Protein AF-A0A075MMU4-F1 (afdb_monomer)

Solvent-accessible surface area (backbone atoms only — not comparable to full-atom values): 13522 Å² total; per-residue (Å²): 140,88,71,68,75,64,43,60,52,55,51,52,50,50,54,62,46,33,60,78,68,38,73,67,58,33,50,56,52,51,51,47,41,39,73,75,43,69,67,36,50,67,53,49,62,76,43,36,70,61,52,52,51,51,36,38,69,75,54,38,81,61,24,58,62,40,53,51,52,51,50,52,49,56,50,49,56,54,53,55,59,58,56,63,71,67,60,85,80,72,86,89,78,88,82,84,88,84,90,81,91,82,87,81,90,81,87,86,81,89,82,87,77,92,71,86,76,84,74,75,82,72,83,71,79,90,81,78,77,81,80,67,97,51,74,54,33,36,40,37,39,26,89,88,76,67,53,67,50,77,37,70,55,96,67,90,77,50,58,33,91,86,78,64,47,76,41,80,52,67,44,79,46,56,82,57,50,47,72,46,82,44,80,40,98,89,78,41,77,44,80,47,78,41,77,59,80,75,81,74,75,77,80,78,77,85,131

Organism: NCBI:txid1459636

Structure (mmCIF, N/CA/C/O backbone):
data_AF-A0A075MMU4-F1
#
_entry.id   AF-A0A075MMU4-F1
#
loop_
_atom_site.group_PDB
_atom_site.id
_atom_site.type_symbol
_atom_site.label_atom_id
_atom_site.label_alt_id
_atom_site.label_comp_id
_atom_site.label_asym_id
_atom_site.label_entity_id
_atom_site.label_seq_id
_atom_site.pdbx_PDB_ins_code
_atom_site.Cartn_x
_atom_site.Cartn_y
_atom_site.Cartn_z
_atom_site.occupancy
_atom_site.B_iso_or_equiv
_atom_site.auth_seq_id
_atom_site.auth_comp_id
_atom_site.auth_asym_id
_atom_site.auth_atom_id
_atom_site.pdbx_PDB_model_num
ATOM 1 N N . MET A 1 1 ? 27.269 -20.082 -14.169 1.00 50.72 1 MET A N 1
ATOM 2 C CA . MET A 1 1 ? 25.965 -19.652 -13.623 1.00 50.72 1 MET A CA 1
ATOM 3 C C . MET A 1 1 ? 26.1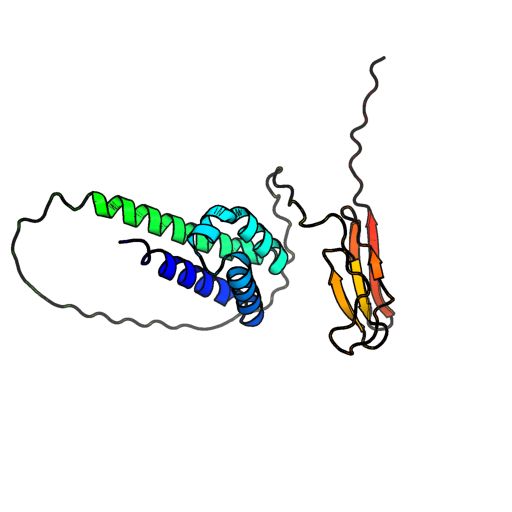91 -18.408 -12.766 1.00 50.72 1 MET A C 1
ATOM 5 O O . MET A 1 1 ? 26.561 -18.575 -11.613 1.00 50.72 1 MET A O 1
ATOM 9 N N . PRO A 1 2 ? 26.102 -17.181 -13.320 1.00 51.91 2 PRO A N 1
ATOM 10 C CA . PRO A 1 2 ? 26.302 -15.951 -12.555 1.00 51.91 2 PRO A CA 1
ATOM 11 C C . PRO A 1 2 ? 25.075 -15.029 -12.678 1.00 51.91 2 PRO A C 1
ATOM 13 O O . PRO A 1 2 ? 25.043 -14.167 -13.549 1.00 51.91 2 PRO A O 1
ATOM 16 N N . GLN A 1 3 ? 24.043 -15.232 -11.853 1.00 55.41 3 GLN A N 1
ATOM 17 C CA . GLN A 1 3 ? 22.912 -14.288 -11.741 1.00 55.41 3 GLN A CA 1
ATOM 18 C C . GLN A 1 3 ? 22.442 -14.039 -10.297 1.00 55.41 3 GLN A C 1
ATOM 20 O O . GLN A 1 3 ? 21.688 -13.101 -10.071 1.00 55.41 3 GLN A O 1
ATOM 25 N N . ASP A 1 4 ? 22.927 -14.791 -9.304 1.00 56.91 4 ASP A N 1
ATOM 26 C CA . ASP A 1 4 ? 22.377 -14.699 -7.942 1.00 56.91 4 ASP A CA 1
ATOM 27 C C . ASP A 1 4 ? 22.949 -13.549 -7.095 1.00 56.91 4 ASP A C 1
ATOM 29 O O . ASP A 1 4 ? 22.332 -13.139 -6.114 1.00 56.91 4 ASP A O 1
ATOM 33 N N . TYR A 1 5 ? 24.101 -12.985 -7.472 1.00 58.56 5 TYR A N 1
ATOM 34 C CA . TYR A 1 5 ? 24.784 -11.971 -6.655 1.00 58.56 5 TYR A CA 1
ATOM 35 C C . TYR A 1 5 ? 24.075 -10.603 -6.659 1.00 58.56 5 TYR A C 1
ATOM 37 O O . TYR A 1 5 ? 24.131 -9.877 -5.670 1.00 58.56 5 TYR A O 1
ATOM 45 N N . ASP A 1 6 ? 23.371 -10.263 -7.742 1.00 72.62 6 ASP A N 1
ATOM 46 C CA . ASP A 1 6 ? 22.694 -8.963 -7.891 1.00 72.62 6 ASP A CA 1
ATOM 47 C C . ASP A 1 6 ? 21.390 -8.901 -7.066 1.00 72.62 6 ASP A C 1
ATOM 49 O O . ASP A 1 6 ? 20.998 -7.867 -6.524 1.00 72.62 6 ASP A O 1
ATOM 53 N N . ASN A 1 7 ? 20.754 -10.060 -6.866 1.00 77.62 7 ASN A N 1
ATOM 54 C CA . ASN A 1 7 ? 19.459 -10.165 -6.198 1.00 77.62 7 ASN A CA 1
ATOM 55 C C . ASN A 1 7 ? 19.556 -9.904 -4.687 1.00 77.62 7 ASN A C 1
ATOM 57 O O . ASN A 1 7 ? 18.708 -9.230 -4.103 1.00 77.62 7 ASN A O 1
ATOM 61 N N . SER A 1 8 ? 20.622 -10.381 -4.039 1.00 83.38 8 SER A N 1
ATOM 62 C CA . SER A 1 8 ? 20.806 -10.152 -2.601 1.00 83.38 8 SER A CA 1
ATOM 63 C C . SER A 1 8 ? 21.040 -8.676 -2.270 1.00 83.38 8 SER A C 1
ATOM 65 O O . SER A 1 8 ? 20.643 -8.222 -1.196 1.00 83.38 8 SER A O 1
ATOM 67 N N . HIS A 1 9 ? 21.687 -7.924 -3.163 1.00 85.00 9 HIS A N 1
ATOM 68 C CA . HIS A 1 9 ? 22.005 -6.521 -2.917 1.00 85.00 9 HIS A CA 1
ATOM 69 C C . HIS A 1 9 ? 20.760 -5.631 -3.013 1.00 85.00 9 HIS A C 1
ATOM 71 O O . HIS A 1 9 ? 20.522 -4.809 -2.126 1.00 85.00 9 HIS A O 1
ATOM 77 N N . ILE A 1 10 ? 19.924 -5.847 -4.034 1.00 84.69 10 ILE A N 1
ATOM 78 C CA . ILE A 1 10 ? 18.680 -5.090 -4.234 1.00 84.69 10 ILE A CA 1
ATOM 79 C C . ILE A 1 10 ? 17.716 -5.299 -3.057 1.00 84.69 10 ILE A C 1
ATOM 81 O O . ILE A 1 10 ? 17.168 -4.326 -2.541 1.00 84.69 10 ILE A O 1
ATOM 85 N N . LEU A 1 11 ? 17.549 -6.536 -2.572 1.00 88.31 11 LEU A N 1
ATOM 86 C CA . LEU A 1 11 ? 16.711 -6.804 -1.395 1.00 88.31 11 LEU A CA 1
ATOM 87 C C . LEU A 1 11 ? 17.222 -6.090 -0.146 1.00 88.31 11 LEU A C 1
ATOM 89 O O . LEU A 1 11 ? 16.440 -5.437 0.540 1.00 88.31 11 LEU A O 1
ATOM 93 N N . HIS A 1 12 ? 18.529 -6.147 0.119 1.00 90.31 12 HIS A N 1
ATOM 94 C CA . HIS A 1 12 ? 19.121 -5.453 1.261 1.00 90.31 12 HIS A CA 1
ATOM 95 C C . HIS A 1 12 ? 18.887 -3.936 1.186 1.00 90.31 12 HIS A C 1
ATOM 97 O O . HIS A 1 12 ? 18.635 -3.276 2.197 1.00 90.31 12 HIS A O 1
ATOM 103 N N . VAL A 1 13 ? 18.969 -3.354 -0.011 1.00 88.50 13 VAL A N 1
ATOM 104 C CA . VAL A 1 13 ? 18.718 -1.924 -0.230 1.00 88.50 13 VAL A CA 1
ATOM 105 C C . VAL A 1 13 ? 17.256 -1.584 0.030 1.00 88.50 13 VAL A C 1
ATOM 107 O O . VAL A 1 13 ? 16.986 -0.612 0.739 1.00 88.50 13 VAL A O 1
ATOM 110 N N . ILE A 1 14 ? 16.324 -2.395 -0.481 1.00 88.06 14 ILE A N 1
ATOM 111 C CA . ILE A 1 14 ? 14.892 -2.248 -0.202 1.00 88.06 14 ILE A CA 1
ATOM 112 C C . ILE A 1 14 ? 14.659 -2.321 1.310 1.00 88.06 14 ILE A C 1
ATOM 114 O O . ILE A 1 14 ? 14.075 -1.406 1.884 1.00 88.06 14 ILE A O 1
ATOM 118 N N . GLU A 1 15 ? 15.187 -3.339 1.987 1.00 91.00 15 GLU A N 1
ATOM 119 C CA . GLU A 1 15 ? 15.064 -3.488 3.439 1.00 91.00 15 GLU A CA 1
ATOM 120 C C . GLU A 1 15 ? 15.618 -2.285 4.206 1.00 91.00 15 GLU A C 1
ATOM 122 O O . GLU A 1 15 ? 14.968 -1.811 5.139 1.00 91.00 15 GLU A O 1
ATOM 127 N N . SER A 1 16 ? 16.778 -1.767 3.794 1.00 91.00 16 SER A N 1
ATOM 128 C CA . SER A 1 16 ? 17.424 -0.596 4.400 1.00 91.00 16 SER A CA 1
ATOM 129 C C . SER A 1 16 ? 16.650 0.699 4.141 1.00 91.00 16 SER A C 1
ATOM 131 O O . SER A 1 16 ? 16.653 1.612 4.965 1.00 91.00 16 SER A O 1
ATOM 133 N N . ALA A 1 17 ? 15.992 0.827 2.987 1.00 88.94 17 ALA A N 1
ATOM 134 C CA . ALA A 1 17 ? 15.123 1.962 2.693 1.00 88.94 17 ALA A CA 1
ATOM 135 C C . ALA A 1 17 ? 13.836 1.905 3.533 1.00 88.94 17 ALA A C 1
ATOM 137 O O . ALA A 1 17 ? 13.392 2.930 4.051 1.00 88.94 17 ALA A O 1
ATOM 138 N N . LEU A 1 18 ? 13.292 0.703 3.740 1.00 91.44 18 LEU A N 1
ATOM 139 C CA . LEU A 1 18 ? 12.101 0.465 4.556 1.00 91.44 18 LEU A CA 1
ATOM 140 C C . LEU A 1 18 ? 12.348 0.624 6.066 1.00 91.44 18 LEU A C 1
ATOM 142 O O . LEU A 1 18 ? 11.396 0.768 6.829 1.00 91.44 18 LEU A O 1
ATOM 146 N N . GLU A 1 19 ? 13.593 0.662 6.541 1.00 90.25 19 GLU A N 1
ATOM 147 C CA . GLU A 1 19 ? 13.865 0.985 7.952 1.00 90.25 19 GLU A CA 1
ATOM 148 C C . GLU A 1 19 ? 13.423 2.401 8.339 1.00 90.25 19 GLU A C 1
ATOM 150 O O . GLU A 1 19 ? 13.099 2.648 9.501 1.00 90.25 19 GLU A O 1
ATOM 155 N N . LEU A 1 20 ? 13.326 3.312 7.366 1.00 86.50 20 LEU A N 1
ATOM 156 C CA . LEU A 1 20 ? 12.948 4.709 7.589 1.00 86.50 20 LEU A CA 1
ATOM 157 C C . LEU A 1 20 ? 11.462 4.900 7.944 1.00 86.50 20 LEU A C 1
ATOM 159 O O . LEU A 1 20 ? 11.101 5.941 8.487 1.00 86.50 20 LEU A O 1
ATOM 163 N N . ILE A 1 21 ? 10.602 3.918 7.657 1.00 86.88 21 ILE A N 1
ATOM 164 C CA . ILE A 1 21 ? 9.136 4.007 7.834 1.00 86.88 21 ILE A CA 1
ATOM 165 C C . ILE A 1 21 ? 8.609 3.233 9.053 1.00 86.88 21 ILE A C 1
ATOM 167 O O . ILE A 1 21 ? 7.400 3.178 9.280 1.00 86.88 21 ILE A O 1
ATOM 171 N N . GLY A 1 22 ? 9.505 2.650 9.854 1.00 87.44 22 GLY A N 1
ATOM 172 C CA . GLY A 1 22 ? 9.165 1.911 11.070 1.00 87.44 22 GLY A CA 1
ATOM 173 C C . GLY A 1 22 ? 8.918 0.412 10.858 1.00 87.44 22 GLY A C 1
ATOM 174 O O . GLY A 1 22 ? 8.611 -0.062 9.764 1.00 87.44 22 GLY A O 1
ATOM 175 N N . LYS A 1 23 ? 9.059 -0.359 11.946 1.00 90.00 23 LYS A N 1
ATOM 176 C CA . LYS A 1 23 ? 9.088 -1.835 11.917 1.00 90.00 23 LYS A CA 1
ATOM 177 C C . LYS A 1 23 ? 7.797 -2.476 11.390 1.00 90.00 23 LYS A C 1
ATOM 179 O O . LYS A 1 23 ? 7.877 -3.466 10.674 1.00 90.00 23 LYS A O 1
ATOM 184 N N . GLY A 1 24 ? 6.631 -1.916 11.724 1.00 87.38 24 GLY A N 1
ATOM 185 C CA . GLY A 1 24 ? 5.335 -2.452 11.285 1.00 87.38 24 GLY A CA 1
ATOM 186 C C . GLY A 1 24 ? 5.137 -2.330 9.774 1.00 87.38 24 GLY A C 1
ATOM 187 O O . GLY A 1 24 ? 4.905 -3.328 9.099 1.00 87.38 24 GLY A O 1
ATOM 188 N N . SER A 1 25 ? 5.316 -1.123 9.233 1.00 88.88 25 SER A N 1
ATOM 189 C CA . SER A 1 25 ? 5.194 -0.853 7.795 1.00 88.88 25 SER A CA 1
ATOM 190 C C . SER A 1 25 ? 6.231 -1.624 6.977 1.00 88.88 25 SER A C 1
ATOM 192 O O . SER A 1 25 ? 5.895 -2.171 5.929 1.00 88.88 25 SER A O 1
ATOM 194 N N . LYS A 1 26 ? 7.470 -1.736 7.485 1.00 93.38 26 LYS A N 1
ATOM 195 C CA . LYS A 1 26 ? 8.516 -2.582 6.890 1.00 93.38 26 LYS A CA 1
ATOM 196 C C . LYS A 1 26 ? 8.032 -4.022 6.725 1.00 93.38 26 LYS A C 1
ATOM 198 O O . LYS A 1 26 ? 8.131 -4.558 5.628 1.00 93.38 26 LYS A O 1
ATOM 203 N N . GLN A 1 27 ? 7.488 -4.628 7.783 1.00 93.31 27 GLN A N 1
ATOM 204 C CA . GLN A 1 27 ? 7.047 -6.023 7.729 1.00 93.31 27 GLN A CA 1
ATOM 205 C C . GLN A 1 27 ? 5.911 -6.227 6.722 1.00 93.31 27 GLN A C 1
ATOM 207 O O . GLN A 1 27 ? 5.996 -7.128 5.899 1.00 93.31 27 GLN A O 1
ATOM 212 N N . VAL A 1 28 ? 4.903 -5.349 6.724 1.00 91.50 28 VAL A N 1
ATOM 213 C CA . VAL A 1 28 ? 3.769 -5.432 5.784 1.00 91.50 28 VAL A CA 1
ATOM 214 C C . VAL A 1 28 ? 4.243 -5.391 4.328 1.00 91.50 28 VAL A C 1
ATOM 216 O O . VAL A 1 28 ? 3.777 -6.171 3.498 1.00 91.50 28 VAL A O 1
ATOM 219 N N . ILE A 1 29 ? 5.195 -4.509 4.016 1.00 92.06 29 ILE A N 1
ATOM 220 C CA . ILE A 1 29 ? 5.727 -4.372 2.657 1.00 92.06 29 ILE A CA 1
ATOM 221 C C . ILE A 1 29 ? 6.580 -5.589 2.272 1.00 92.06 29 ILE A C 1
ATOM 223 O O . ILE A 1 29 ? 6.472 -6.069 1.145 1.00 92.06 29 ILE A O 1
ATOM 227 N N . LEU A 1 30 ? 7.393 -6.121 3.189 1.00 92.00 30 LEU A N 1
ATOM 228 C CA . LEU A 1 30 ? 8.179 -7.334 2.936 1.00 92.00 30 LEU A CA 1
ATOM 229 C C . LEU A 1 30 ? 7.288 -8.567 2.741 1.00 92.00 30 LEU A C 1
ATOM 231 O O . LEU A 1 30 ? 7.530 -9.352 1.826 1.00 92.00 30 LEU A O 1
ATOM 235 N N . ASP A 1 31 ? 6.225 -8.704 3.532 1.00 92.38 31 ASP A N 1
ATOM 236 C CA . ASP A 1 31 ? 5.250 -9.784 3.377 1.00 92.38 31 ASP A CA 1
ATOM 237 C C . ASP A 1 31 ? 4.559 -9.699 2.011 1.00 92.38 31 ASP A C 1
ATOM 239 O O . ASP A 1 31 ? 4.429 -10.709 1.318 1.00 92.38 31 ASP A O 1
ATOM 243 N N . TYR A 1 32 ? 4.185 -8.490 1.573 1.00 91.38 32 TYR A N 1
ATOM 244 C CA . TYR A 1 32 ? 3.649 -8.270 0.230 1.00 91.38 32 TYR A CA 1
ATOM 245 C C . TYR A 1 32 ? 4.642 -8.683 -0.862 1.00 91.38 32 TYR A C 1
ATOM 247 O O . TYR A 1 32 ? 4.271 -9.420 -1.775 1.00 91.38 32 TYR A O 1
ATOM 255 N N . LEU A 1 33 ? 5.907 -8.259 -0.763 1.00 89.56 33 LEU A N 1
ATOM 256 C CA . LEU A 1 33 ? 6.947 -8.621 -1.731 1.00 89.56 33 LEU A CA 1
ATOM 257 C C . LEU A 1 33 ? 7.165 -10.137 -1.802 1.00 89.56 33 LEU A C 1
ATOM 259 O O . LEU A 1 33 ? 7.312 -10.697 -2.892 1.00 89.56 33 LEU A O 1
ATOM 263 N N . ASN A 1 34 ? 7.134 -10.808 -0.653 1.00 91.31 34 ASN A N 1
ATOM 264 C CA . ASN A 1 34 ? 7.264 -12.253 -0.574 1.00 91.31 34 ASN A CA 1
ATOM 265 C C . ASN A 1 34 ? 6.063 -12.972 -1.205 1.00 91.31 34 ASN A C 1
ATOM 267 O O . ASN A 1 34 ? 6.244 -13.848 -2.045 1.00 91.31 34 ASN A O 1
ATOM 271 N N . VAL A 1 35 ? 4.835 -12.569 -0.870 1.00 89.94 35 VAL A N 1
ATOM 272 C CA . VAL A 1 35 ? 3.613 -13.192 -1.405 1.00 89.94 35 VAL A CA 1
ATOM 273 C C . VAL A 1 35 ? 3.445 -12.928 -2.903 1.00 89.94 35 VAL A C 1
ATOM 275 O O . VAL A 1 35 ? 3.031 -13.819 -3.643 1.00 89.94 35 VAL A O 1
ATOM 278 N N . ARG A 1 36 ? 3.743 -11.709 -3.366 1.00 88.19 36 ARG A N 1
ATOM 279 C CA . ARG A 1 36 ? 3.472 -11.278 -4.743 1.00 88.19 36 ARG A CA 1
ATOM 280 C C . ARG A 1 36 ? 4.573 -11.671 -5.721 1.00 88.19 36 ARG A C 1
ATOM 282 O O . ARG A 1 36 ? 4.264 -12.071 -6.840 1.00 88.19 36 ARG A O 1
ATOM 289 N N . TYR A 1 37 ? 5.833 -11.556 -5.306 1.00 89.12 37 TYR A 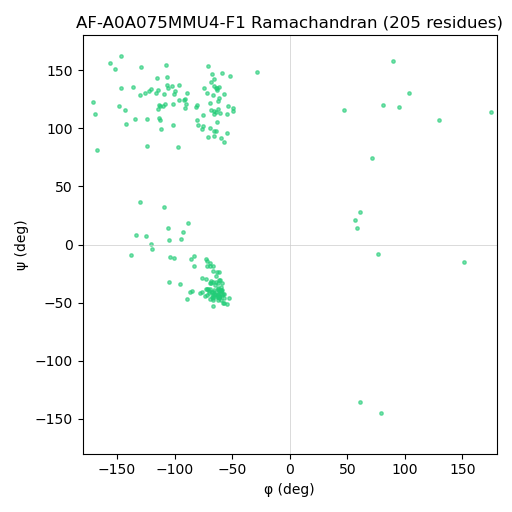N 1
ATOM 290 C CA . TYR A 1 37 ? 6.991 -11.718 -6.188 1.00 89.12 37 TYR A CA 1
ATOM 291 C C . TYR A 1 37 ? 7.936 -12.840 -5.745 1.00 89.12 37 TYR A C 1
ATOM 293 O O . TYR A 1 37 ? 8.959 -13.054 -6.391 1.00 89.12 37 TYR A O 1
ATOM 301 N N . GLY A 1 38 ? 7.644 -13.548 -4.648 1.00 89.25 38 GLY A N 1
ATOM 302 C CA . GLY A 1 38 ? 8.521 -14.599 -4.121 1.00 89.25 38 GLY A CA 1
ATOM 303 C C . GLY A 1 38 ? 9.899 -14.078 -3.716 1.00 89.25 38 GLY A C 1
ATOM 304 O O . GLY A 1 38 ? 10.881 -14.802 -3.856 1.00 89.25 38 GLY A O 1
ATOM 305 N N . MET A 1 39 ? 9.994 -12.799 -3.322 1.00 85.31 39 MET A N 1
ATOM 306 C CA . MET A 1 39 ? 11.263 -12.085 -3.096 1.00 85.31 39 MET A CA 1
ATOM 307 C C . MET A 1 39 ? 12.203 -12.081 -4.317 1.00 85.31 39 MET A C 1
ATOM 309 O O . MET A 1 39 ? 13.405 -11.854 -4.189 1.00 85.31 39 MET A O 1
ATOM 313 N N . ASN A 1 40 ? 11.676 -12.308 -5.522 1.00 86.38 40 ASN A N 1
ATOM 314 C CA . ASN A 1 40 ? 12.464 -12.276 -6.743 1.00 86.38 40 ASN A CA 1
ATOM 315 C C . ASN A 1 40 ? 12.659 -10.827 -7.204 1.00 86.38 40 ASN A C 1
ATOM 317 O O . ASN A 1 40 ? 11.748 -10.192 -7.733 1.00 86.38 40 ASN A O 1
ATOM 321 N N . THR A 1 41 ? 13.869 -10.310 -7.038 1.00 84.06 41 THR A N 1
ATOM 322 C CA . THR A 1 41 ? 14.242 -8.938 -7.412 1.00 84.06 41 THR A CA 1
ATOM 323 C C . THR A 1 41 ? 14.088 -8.641 -8.887 1.00 84.06 41 THR A C 1
ATOM 325 O O . THR A 1 41 ? 13.763 -7.511 -9.231 1.00 84.06 41 THR A O 1
ATOM 328 N N . LYS A 1 42 ? 14.259 -9.637 -9.762 1.00 85.94 42 LYS A N 1
ATOM 329 C CA . LYS A 1 42 ? 14.015 -9.452 -11.191 1.00 85.94 42 LYS A CA 1
ATOM 330 C C . LYS A 1 42 ? 12.546 -9.129 -11.439 1.00 85.94 42 LYS A C 1
ATOM 332 O O . LYS A 1 42 ? 12.259 -8.176 -12.145 1.00 85.94 42 LYS A O 1
ATOM 337 N N . LEU A 1 43 ? 11.631 -9.847 -10.784 1.00 86.06 43 LEU A N 1
ATOM 338 C CA . LEU A 1 43 ? 10.202 -9.538 -10.862 1.00 86.06 43 LEU A CA 1
ATOM 339 C C . LEU A 1 43 ? 9.888 -8.177 -10.231 1.00 86.06 43 LEU A C 1
ATOM 341 O O . LEU A 1 43 ? 9.103 -7.424 -10.787 1.00 86.06 43 LEU A O 1
ATOM 345 N N . ILE A 1 44 ? 10.525 -7.816 -9.116 1.00 85.44 44 ILE A N 1
ATOM 346 C CA . ILE A 1 44 ? 10.329 -6.490 -8.503 1.00 85.44 44 ILE A CA 1
ATOM 347 C C . ILE A 1 44 ? 10.754 -5.367 -9.465 1.00 85.44 44 ILE A C 1
ATOM 349 O O . ILE A 1 44 ? 10.070 -4.351 -9.553 1.00 85.44 44 ILE A O 1
ATOM 353 N N . VAL A 1 45 ? 11.853 -5.551 -10.205 1.00 86.06 45 VAL A N 1
ATOM 354 C CA . VAL A 1 45 ? 12.321 -4.598 -11.224 1.00 86.06 45 VAL A CA 1
ATOM 355 C C . VAL A 1 45 ? 11.417 -4.611 -12.462 1.00 86.06 45 VAL A C 1
ATOM 357 O O . VAL A 1 45 ? 11.054 -3.545 -12.952 1.00 86.06 45 VAL A O 1
ATOM 360 N N . ASP A 1 46 ? 11.013 -5.789 -12.942 1.00 87.69 46 ASP A N 1
ATOM 361 C CA . ASP A 1 46 ? 10.129 -5.940 -14.107 1.00 87.69 46 ASP A CA 1
ATOM 362 C C . ASP A 1 46 ? 8.732 -5.337 -13.844 1.00 87.69 46 ASP A C 1
ATOM 364 O O . ASP A 1 46 ? 8.114 -4.783 -14.751 1.00 87.69 46 ASP A O 1
ATOM 368 N N . TYR A 1 47 ? 8.255 -5.387 -12.593 1.00 89.62 47 TYR A N 1
ATOM 369 C CA . TYR A 1 47 ? 6.972 -4.834 -12.136 1.00 89.62 47 TYR A CA 1
ATOM 370 C C . TYR A 1 47 ? 7.144 -3.596 -11.238 1.00 89.62 47 TYR A C 1
ATOM 372 O O . TYR A 1 47 ? 6.334 -3.341 -10.341 1.00 89.62 47 TYR A O 1
ATOM 380 N N . LYS A 1 48 ? 8.193 -2.799 -11.484 1.00 89.06 48 LYS A N 1
ATOM 381 C CA . LYS A 1 48 ? 8.542 -1.624 -10.670 1.00 89.06 48 LYS A CA 1
ATOM 382 C C . LYS A 1 48 ? 7.376 -0.654 -10.488 1.00 89.06 48 LYS A C 1
ATOM 384 O O . LYS A 1 48 ? 7.098 -0.255 -9.363 1.00 89.06 48 LYS A O 1
ATOM 389 N N . ASP A 1 49 ? 6.655 -0.328 -11.556 1.00 89.94 49 ASP A N 1
ATOM 390 C CA . ASP A 1 49 ? 5.540 0.627 -11.501 1.00 89.94 49 ASP A CA 1
ATOM 391 C C . ASP A 1 49 ? 4.399 0.148 -10.583 1.00 89.94 49 ASP A C 1
ATOM 393 O O . ASP A 1 49 ? 3.795 0.942 -9.857 1.00 89.94 49 ASP A O 1
ATOM 397 N N . GLU A 1 50 ? 4.107 -1.160 -10.577 1.00 91.25 50 GLU A N 1
ATOM 398 C CA . GLU A 1 50 ? 3.116 -1.762 -9.671 1.00 91.25 50 GLU A CA 1
ATOM 399 C C . GLU A 1 50 ? 3.588 -1.652 -8.218 1.00 91.25 50 GLU A C 1
ATOM 401 O O . GLU A 1 50 ? 2.814 -1.277 -7.334 1.00 91.25 50 GLU A O 1
ATOM 406 N N . PHE A 1 51 ? 4.872 -1.920 -7.973 1.00 91.38 51 PHE A N 1
ATOM 407 C CA . PHE A 1 51 ? 5.464 -1.790 -6.649 1.00 91.38 51 PHE A CA 1
ATOM 408 C C . PHE A 1 51 ? 5.489 -0.337 -6.147 1.00 91.38 51 PHE A C 1
ATOM 410 O O . PHE A 1 51 ? 5.124 -0.084 -4.999 1.00 91.38 51 PHE A O 1
ATOM 417 N N . GLU A 1 52 ? 5.837 0.635 -6.992 1.00 93.56 52 GLU A N 1
ATOM 418 C CA . GLU A 1 52 ? 5.785 2.056 -6.636 1.00 93.56 52 GLU A CA 1
ATOM 419 C C . GLU A 1 52 ? 4.371 2.509 -6.278 1.00 93.56 52 GLU A C 1
ATOM 421 O O . GLU A 1 52 ? 4.174 3.218 -5.289 1.00 93.56 52 GLU A O 1
ATOM 426 N N . ASN A 1 53 ? 3.376 2.092 -7.064 1.00 91.62 53 ASN A N 1
ATOM 427 C CA . ASN A 1 53 ? 1.980 2.406 -6.778 1.00 91.62 53 ASN A CA 1
ATOM 428 C C . ASN A 1 53 ? 1.546 1.808 -5.439 1.00 91.62 53 ASN A C 1
ATOM 430 O O . ASN A 1 53 ? 0.958 2.517 -4.623 1.00 91.62 53 ASN A O 1
ATOM 434 N N . TYR A 1 54 ? 1.922 0.558 -5.163 1.00 91.88 54 TYR A N 1
ATOM 435 C CA . TYR A 1 54 ? 1.671 -0.068 -3.868 1.00 91.88 54 TYR A CA 1
ATOM 436 C C . TYR A 1 54 ? 2.312 0.707 -2.704 1.00 91.88 54 TYR A C 1
ATOM 438 O O . TYR A 1 54 ? 1.660 0.938 -1.681 1.00 91.88 54 TYR A O 1
ATOM 446 N N . LEU A 1 55 ? 3.560 1.167 -2.851 1.00 91.69 55 LEU A 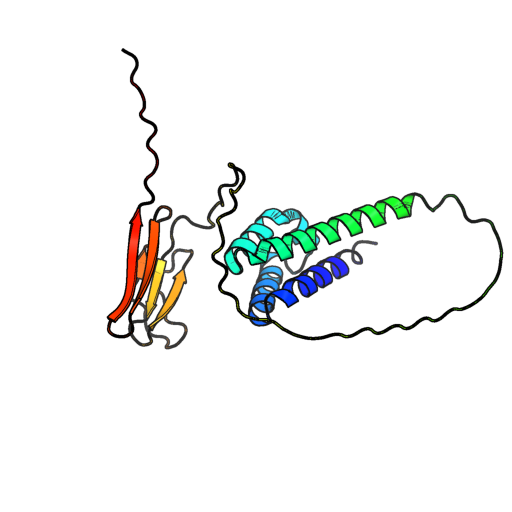N 1
ATOM 447 C CA . LEU A 1 55 ? 4.212 2.003 -1.839 1.00 91.69 55 LEU A CA 1
ATOM 448 C C . LEU A 1 55 ? 3.459 3.325 -1.641 1.00 91.69 55 LEU A C 1
ATOM 450 O O . LEU A 1 55 ? 3.153 3.690 -0.506 1.00 91.69 55 LEU A O 1
ATOM 454 N N . ARG A 1 56 ? 3.107 4.028 -2.724 1.00 92.69 56 ARG A N 1
ATOM 455 C CA . ARG A 1 56 ? 2.355 5.296 -2.658 1.00 92.69 56 ARG A CA 1
ATOM 456 C C . ARG A 1 56 ? 1.003 5.137 -1.968 1.00 92.69 56 ARG A C 1
ATOM 458 O O . ARG A 1 56 ? 0.553 6.064 -1.300 1.00 92.69 56 ARG A O 1
ATOM 465 N N . GLU A 1 57 ? 0.355 3.988 -2.110 1.00 86.69 57 GLU A N 1
ATOM 466 C CA . GLU A 1 57 ? -0.905 3.700 -1.423 1.00 86.69 57 GLU A CA 1
ATOM 467 C C . GLU A 1 57 ? -0.709 3.329 0.046 1.00 86.69 57 GLU A C 1
ATOM 469 O O . GLU A 1 57 ? -1.458 3.798 0.901 1.00 86.69 57 GLU A O 1
ATOM 474 N N . THR A 1 58 ? 0.309 2.527 0.354 1.00 85.69 58 THR A N 1
ATOM 475 C CA . THR A 1 58 ? 0.522 1.999 1.709 1.00 85.69 58 THR A CA 1
ATOM 476 C C . THR A 1 58 ? 1.102 3.051 2.652 1.00 85.69 58 THR A C 1
ATOM 478 O O . THR A 1 58 ? 0.706 3.130 3.813 1.00 85.69 58 THR A O 1
ATOM 481 N N . ILE A 1 59 ? 2.049 3.861 2.172 1.00 88.12 59 ILE A N 1
ATOM 482 C CA . ILE A 1 59 ? 2.816 4.808 3.002 1.00 88.12 59 ILE A CA 1
ATOM 483 C C . ILE A 1 59 ? 2.750 6.260 2.505 1.00 88.12 59 ILE A C 1
ATOM 485 O O . ILE A 1 59 ? 3.433 7.130 3.047 1.00 88.12 59 ILE A O 1
ATOM 489 N N . GLY A 1 60 ? 1.916 6.552 1.503 1.00 90.81 60 GLY A N 1
ATOM 490 C CA . GLY A 1 60 ? 1.648 7.919 1.056 1.00 90.81 60 GLY A CA 1
ATOM 491 C C . GLY A 1 60 ? 2.897 8.643 0.551 1.00 90.81 60 GLY A C 1
ATOM 492 O O . GLY A 1 60 ? 3.707 8.085 -0.187 1.00 90.81 60 GLY A O 1
ATOM 493 N N . ASP A 1 61 ? 3.068 9.897 0.973 1.00 88.00 61 ASP A N 1
ATOM 494 C CA . ASP A 1 61 ? 4.179 10.761 0.545 1.00 88.00 61 ASP A CA 1
ATOM 495 C C . ASP A 1 61 ? 5.565 10.205 0.926 1.00 88.00 61 ASP A C 1
ATOM 497 O O . ASP A 1 61 ? 6.561 10.532 0.279 1.00 88.00 61 ASP A O 1
ATOM 501 N N . SER A 1 62 ? 5.655 9.351 1.954 1.00 88.19 62 SER A N 1
ATOM 502 C CA . SER A 1 62 ? 6.913 8.699 2.344 1.00 88.19 62 SER A CA 1
ATOM 503 C C . SER A 1 62 ? 7.421 7.714 1.287 1.00 88.19 62 SER A C 1
ATOM 505 O O . SER A 1 62 ? 8.610 7.392 1.287 1.00 88.19 62 SER A O 1
ATOM 507 N N . ALA A 1 63 ? 6.556 7.271 0.368 1.00 93.00 63 ALA A N 1
ATOM 508 C CA . ALA A 1 63 ? 6.930 6.396 -0.736 1.00 93.00 63 ALA A CA 1
ATOM 509 C C . ALA A 1 63 ? 7.993 7.022 -1.639 1.00 93.00 63 ALA A C 1
ATOM 511 O O . ALA A 1 63 ? 8.934 6.335 -2.016 1.00 93.00 63 ALA A O 1
ATOM 512 N N . GLU A 1 64 ? 7.905 8.320 -1.934 1.00 91.88 64 GLU A N 1
ATOM 513 C CA . GLU A 1 64 ? 8.803 8.977 -2.895 1.00 91.88 64 GLU A CA 1
ATOM 514 C C . GLU A 1 64 ? 10.269 8.938 -2.442 1.00 91.88 64 GLU A C 1
ATOM 516 O O . GLU A 1 64 ? 11.175 8.794 -3.261 1.00 91.88 64 GLU A O 1
ATOM 521 N N . ILE A 1 65 ? 10.512 8.990 -1.128 1.00 88.75 65 ILE A N 1
ATOM 522 C CA . ILE A 1 65 ? 11.859 8.875 -0.550 1.00 88.75 65 ILE A CA 1
ATOM 523 C C . ILE A 1 65 ? 12.413 7.464 -0.777 1.00 88.75 65 ILE A C 1
ATOM 525 O O . ILE A 1 65 ? 13.576 7.300 -1.143 1.00 88.75 65 ILE A O 1
ATOM 529 N N . ILE A 1 66 ? 11.576 6.445 -0.571 1.00 89.06 66 ILE A N 1
ATOM 530 C CA . ILE A 1 66 ? 11.957 5.038 -0.730 1.00 89.06 66 ILE A CA 1
ATOM 531 C C . ILE A 1 66 ? 12.191 4.721 -2.204 1.00 89.06 66 ILE A C 1
ATOM 533 O O . ILE A 1 66 ? 13.229 4.158 -2.539 1.00 89.06 66 ILE A O 1
ATOM 537 N N . ILE A 1 67 ? 11.273 5.144 -3.074 1.00 92.75 67 ILE A N 1
ATOM 538 C CA . ILE A 1 67 ? 11.362 4.975 -4.528 1.00 92.75 67 ILE A CA 1
ATOM 539 C C . ILE A 1 67 ? 12.645 5.627 -5.046 1.00 92.75 67 ILE A C 1
ATOM 541 O O . ILE A 1 67 ? 13.454 4.955 -5.679 1.00 92.75 67 ILE A O 1
ATOM 545 N N . SER A 1 68 ? 12.900 6.886 -4.672 1.00 91.12 68 SER A N 1
ATOM 546 C CA . SER A 1 68 ? 14.116 7.603 -5.079 1.00 91.12 68 SER A CA 1
ATOM 547 C C . SER A 1 68 ? 15.393 6.887 -4.636 1.00 91.12 68 SER A C 1
ATOM 549 O O . SER A 1 68 ? 16.374 6.846 -5.374 1.00 91.12 68 SER A O 1
ATOM 551 N N . LYS A 1 69 ? 15.399 6.309 -3.428 1.00 88.81 69 LYS A N 1
ATOM 552 C CA . LYS A 1 69 ? 16.562 5.591 -2.897 1.00 88.81 69 LYS A CA 1
ATOM 553 C C . LYS A 1 69 ? 16.801 4.273 -3.633 1.00 88.81 69 LYS A C 1
ATOM 555 O O . LYS A 1 69 ? 17.945 3.964 -3.948 1.00 88.81 69 LYS A O 1
ATOM 560 N N . ILE A 1 70 ? 15.734 3.533 -3.932 1.00 87.56 70 ILE A N 1
ATOM 561 C CA . ILE A 1 70 ? 15.805 2.309 -4.738 1.00 87.56 70 ILE A CA 1
ATOM 562 C C . ILE A 1 70 ? 16.333 2.641 -6.138 1.00 87.56 70 ILE A C 1
ATOM 564 O O . ILE A 1 70 ? 17.251 1.978 -6.610 1.00 87.56 70 ILE A O 1
ATOM 568 N N . ASP A 1 71 ? 15.823 3.701 -6.768 1.00 90.25 71 ASP A N 1
ATOM 569 C CA . ASP A 1 71 ? 16.262 4.137 -8.096 1.00 90.25 71 ASP A CA 1
ATOM 570 C C . ASP A 1 71 ? 17.730 4.538 -8.150 1.00 90.25 71 ASP A C 1
ATOM 572 O O . ASP A 1 71 ? 18.450 4.116 -9.057 1.00 90.25 71 ASP A O 1
ATOM 576 N N . ALA A 1 72 ? 18.190 5.308 -7.162 1.00 87.88 72 ALA A N 1
ATOM 577 C CA . ALA A 1 72 ? 19.593 5.687 -7.056 1.00 87.88 72 ALA A CA 1
ATOM 578 C C . ALA A 1 72 ? 20.496 4.447 -7.001 1.00 87.88 72 ALA A C 1
ATOM 580 O O . ALA A 1 72 ? 21.463 4.351 -7.755 1.00 87.88 72 ALA A O 1
ATOM 581 N N . THR A 1 73 ? 20.142 3.454 -6.182 1.00 84.19 73 THR A N 1
ATOM 582 C CA . THR A 1 73 ? 20.920 2.215 -6.078 1.00 84.19 73 THR A CA 1
ATOM 583 C C . THR A 1 73 ? 20.861 1.387 -7.360 1.00 84.19 73 THR A C 1
ATOM 585 O O . THR A 1 73 ? 21.900 0.936 -7.833 1.00 84.19 73 THR A O 1
ATOM 588 N N . LEU A 1 74 ? 19.685 1.210 -7.969 1.00 83.38 74 LEU A N 1
ATOM 589 C CA . LEU A 1 74 ? 19.568 0.464 -9.228 1.00 83.38 74 LEU A CA 1
ATOM 590 C C . LEU A 1 74 ? 20.401 1.110 -10.345 1.00 83.38 74 LEU A C 1
ATOM 592 O O . LEU A 1 74 ? 21.020 0.410 -11.152 1.00 83.38 74 LEU A O 1
ATOM 596 N N . TYR A 1 75 ? 20.459 2.442 -10.373 1.00 85.94 75 TYR A N 1
ATOM 597 C CA . TYR A 1 75 ? 21.306 3.186 -11.297 1.00 85.94 75 TYR A CA 1
ATOM 598 C C . TYR A 1 75 ? 22.805 2.974 -11.015 1.00 85.94 75 TYR A C 1
ATOM 600 O O . TYR A 1 75 ? 23.571 2.690 -11.939 1.00 85.94 75 TYR A O 1
ATOM 608 N N . GLU A 1 76 ? 23.228 3.047 -9.750 1.00 82.25 76 GLU A N 1
ATOM 609 C CA . GLU A 1 76 ? 24.615 2.797 -9.331 1.00 82.25 76 GLU A CA 1
ATOM 610 C C . GLU A 1 76 ? 25.075 1.368 -9.659 1.00 82.25 76 GLU A C 1
ATOM 612 O O . GLU A 1 76 ? 26.149 1.182 -10.238 1.00 82.25 76 GLU A O 1
ATOM 617 N N . SER A 1 77 ? 24.250 0.354 -9.374 1.00 79.31 77 SER A N 1
ATOM 618 C CA . SER A 1 77 ? 24.534 -1.048 -9.709 1.00 79.31 77 SER A CA 1
ATOM 619 C C . SER A 1 77 ? 24.710 -1.243 -11.217 1.00 79.31 77 SER A C 1
ATOM 621 O O . SER A 1 77 ? 25.635 -1.929 -11.659 1.00 79.31 77 SER A O 1
ATOM 623 N N . ARG A 1 78 ? 23.884 -0.572 -12.031 1.00 77.50 78 ARG A N 1
ATOM 624 C CA . ARG A 1 78 ? 23.981 -0.628 -13.495 1.00 77.50 78 ARG A CA 1
ATOM 625 C C . ARG A 1 78 ? 25.252 0.039 -14.025 1.00 77.50 78 ARG A C 1
ATOM 627 O O . ARG A 1 78 ? 25.895 -0.513 -14.918 1.00 77.50 78 ARG A O 1
ATOM 634 N N . ASN A 1 79 ? 25.649 1.184 -13.470 1.00 78.62 79 ASN A N 1
ATOM 635 C CA . ASN A 1 79 ? 26.881 1.869 -13.872 1.00 78.62 79 ASN A CA 1
ATOM 636 C C . ASN A 1 79 ? 28.147 1.109 -13.453 1.00 78.62 79 ASN A C 1
ATOM 638 O O . ASN A 1 79 ? 29.098 1.022 -14.234 1.00 78.62 79 ASN A O 1
ATOM 642 N N . ASN A 1 80 ? 28.148 0.498 -12.267 1.00 72.81 80 ASN A N 1
ATOM 643 C CA . ASN A 1 80 ? 29.276 -0.303 -11.789 1.00 72.81 80 ASN A CA 1
ATOM 644 C C . ASN A 1 80 ? 29.509 -1.554 -12.651 1.00 72.81 80 ASN A C 1
ATOM 646 O O . ASN A 1 80 ? 30.658 -1.925 -12.898 1.00 72.81 80 ASN A O 1
ATOM 650 N N . ASN A 1 81 ? 28.444 -2.165 -13.177 1.00 66.56 81 ASN A N 1
ATOM 651 C CA . ASN A 1 81 ? 28.560 -3.293 -14.104 1.00 66.56 81 ASN A CA 1
ATOM 652 C C . ASN A 1 81 ? 29.145 -2.884 -15.470 1.00 66.56 81 ASN A C 1
ATOM 654 O O . ASN A 1 81 ? 29.908 -3.652 -16.055 1.00 66.56 81 ASN A O 1
ATOM 658 N N . ASN A 1 82 ? 28.865 -1.667 -15.949 1.00 63.59 82 ASN A N 1
ATOM 659 C CA . ASN A 1 82 ? 29.403 -1.169 -17.221 1.00 63.59 82 ASN A CA 1
ATOM 660 C C . ASN A 1 82 ? 30.899 -0.817 -17.142 1.00 63.59 82 ASN A C 1
ATOM 662 O O . ASN A 1 82 ? 31.643 -1.120 -18.073 1.00 63.59 82 ASN A O 1
ATOM 666 N N . ASN A 1 83 ? 31.368 -0.242 -16.029 1.00 59.28 83 ASN A N 1
ATOM 667 C CA . ASN A 1 83 ? 32.794 0.071 -15.857 1.00 59.28 83 ASN A CA 1
ATOM 668 C C . ASN A 1 83 ? 33.662 -1.187 -15.726 1.00 59.28 83 ASN A C 1
ATOM 670 O O . ASN A 1 83 ? 34.793 -1.217 -16.204 1.00 59.28 83 ASN A O 1
ATOM 674 N N . ARG A 1 84 ? 33.118 -2.269 -15.162 1.00 49.59 84 ARG A N 1
ATOM 675 C CA . ARG A 1 84 ? 33.870 -3.512 -14.947 1.00 49.59 84 ARG A CA 1
ATOM 676 C C . ARG A 1 84 ? 34.217 -4.260 -16.241 1.00 49.59 84 ARG A C 1
ATOM 678 O O . ARG A 1 84 ? 35.131 -5.079 -16.232 1.00 49.59 84 ARG A O 1
ATOM 685 N N . TYR A 1 85 ? 33.532 -3.968 -17.351 1.00 46.44 85 TYR A N 1
ATOM 686 C CA . TYR A 1 85 ? 33.865 -4.518 -18.672 1.00 46.44 85 TYR A CA 1
ATOM 687 C C . TYR A 1 85 ? 34.987 -3.742 -19.388 1.00 46.44 85 TYR A C 1
ATOM 689 O O . TYR A 1 85 ? 35.500 -4.222 -20.396 1.00 46.44 85 TYR A O 1
ATOM 697 N N . ASN A 1 86 ? 35.394 -2.577 -18.867 1.00 47.16 86 ASN A N 1
ATOM 698 C CA . ASN A 1 86 ? 36.402 -1.715 -19.492 1.00 47.16 86 ASN A CA 1
ATOM 699 C C . ASN A 1 86 ? 37.806 -1.834 -18.864 1.00 47.16 86 ASN A C 1
ATOM 701 O O . ASN A 1 86 ? 38.780 -1.394 -19.467 1.00 47.16 86 ASN A O 1
ATOM 705 N N . ASP A 1 87 ? 37.933 -2.496 -17.709 1.00 45.50 87 ASP A N 1
ATOM 706 C CA . ASP A 1 87 ? 39.213 -2.646 -16.994 1.00 45.50 87 ASP A CA 1
ATOM 707 C C . ASP A 1 87 ? 39.974 -3.948 -17.321 1.00 45.50 87 ASP A C 1
ATOM 709 O O . ASP A 1 87 ? 41.034 -4.208 -16.754 1.00 45.50 87 ASP A O 1
ATOM 713 N N . ASN A 1 88 ? 39.501 -4.773 -18.267 1.00 46.66 88 ASN A N 1
ATOM 714 C CA . ASN A 1 88 ? 40.191 -6.023 -18.635 1.00 46.66 88 ASN A CA 1
ATOM 715 C C . ASN A 1 88 ? 41.257 -5.866 -19.742 1.00 46.66 88 ASN A C 1
ATOM 717 O O . ASN A 1 88 ? 41.668 -6.849 -20.357 1.00 46.66 88 ASN A O 1
ATOM 721 N N . CYS A 1 89 ? 41.726 -4.639 -19.985 1.00 44.12 89 CYS A N 1
ATOM 722 C CA . CYS A 1 89 ? 42.797 -4.335 -20.938 1.00 44.12 89 CYS A CA 1
ATOM 723 C C . CYS A 1 89 ? 43.890 -3.445 -20.331 1.00 44.12 89 CYS A C 1
ATOM 725 O O . CYS A 1 89 ? 44.420 -2.582 -21.019 1.00 44.12 89 CYS A O 1
ATOM 727 N N . ASN A 1 90 ? 44.242 -3.615 -19.058 1.00 48.50 90 ASN A N 1
ATOM 728 C CA . ASN A 1 90 ? 45.572 -3.227 -18.592 1.00 48.50 90 ASN A CA 1
ATOM 729 C C . ASN A 1 90 ? 45.804 -3.777 -17.195 1.00 48.50 90 ASN A C 1
ATOM 731 O O . ASN A 1 90 ? 45.149 -3.321 -16.273 1.00 48.50 90 ASN A O 1
ATOM 735 N N . ASN A 1 91 ? 46.719 -4.734 -17.047 1.00 40.53 91 ASN A N 1
ATOM 736 C CA . ASN A 1 91 ? 47.557 -4.865 -15.854 1.00 40.53 91 ASN A CA 1
ATOM 737 C C . ASN A 1 91 ? 48.695 -5.847 -16.139 1.00 40.53 91 ASN A C 1
ATOM 739 O O . ASN A 1 91 ? 48.670 -7.015 -15.761 1.00 40.53 91 ASN A O 1
ATOM 743 N N . ASN A 1 92 ? 49.725 -5.324 -16.800 1.00 45.03 92 ASN A N 1
ATOM 744 C CA . ASN A 1 92 ? 51.090 -5.739 -16.536 1.00 45.03 92 ASN A CA 1
ATOM 745 C C . ASN A 1 92 ? 51.796 -4.545 -15.892 1.00 45.03 92 ASN A C 1
ATOM 747 O O . ASN A 1 92 ? 52.182 -3.639 -16.617 1.00 45.03 92 ASN A O 1
ATOM 751 N N . THR A 1 93 ? 51.931 -4.542 -14.564 1.00 44.03 93 THR A N 1
ATOM 752 C CA . THR A 1 93 ? 53.104 -3.988 -13.868 1.00 44.03 93 THR A CA 1
ATOM 753 C C . THR A 1 93 ? 53.074 -4.324 -12.378 1.00 44.03 93 THR A C 1
ATOM 755 O O . THR A 1 93 ? 52.142 -3.990 -11.653 1.00 44.03 93 THR A O 1
ATOM 758 N N . ASN A 1 94 ? 54.158 -4.980 -11.971 1.00 45.50 94 ASN A N 1
ATOM 759 C CA . ASN A 1 94 ? 54.728 -5.146 -10.638 1.00 45.50 94 ASN A CA 1
ATOM 760 C C . ASN A 1 94 ? 54.470 -4.021 -9.618 1.00 45.50 94 ASN A C 1
ATOM 762 O O . ASN A 1 94 ? 54.608 -2.846 -9.942 1.00 45.50 94 ASN A O 1
ATOM 766 N N . GLY A 1 95 ? 54.392 -4.419 -8.341 1.00 37.56 95 GLY A N 1
ATOM 767 C CA . GLY A 1 95 ? 55.164 -3.743 -7.291 1.00 37.56 95 GLY A CA 1
ATOM 768 C C . GLY A 1 95 ? 54.405 -3.299 -6.039 1.00 37.56 95 GLY A C 1
ATOM 769 O O . GLY A 1 95 ? 53.731 -2.282 -6.048 1.00 37.56 95 GLY A O 1
ATOM 770 N N . ASN A 1 96 ? 54.652 -4.030 -4.948 1.00 41.66 96 ASN A N 1
ATOM 771 C CA . ASN A 1 96 ? 54.836 -3.563 -3.568 1.00 41.66 96 ASN A CA 1
ATOM 772 C C . ASN A 1 96 ? 53.859 -2.542 -2.943 1.00 41.66 96 ASN A C 1
ATOM 774 O O . ASN A 1 96 ? 53.972 -1.343 -3.153 1.00 41.66 96 ASN A O 1
ATOM 778 N N . GLY A 1 97 ? 53.166 -3.013 -1.901 1.00 39.16 97 GLY A N 1
ATOM 779 C CA . GLY A 1 97 ? 53.512 -2.565 -0.548 1.00 39.16 97 GLY A CA 1
ATOM 780 C C . GLY A 1 97 ? 52.604 -1.536 0.136 1.00 39.16 97 GLY A C 1
ATOM 781 O O . GLY A 1 97 ? 52.395 -0.431 -0.340 1.00 39.16 97 GLY A O 1
ATOM 782 N N . HIS A 1 98 ? 52.256 -1.909 1.369 1.00 36.44 98 HIS A N 1
ATOM 783 C CA . HIS A 1 98 ? 51.885 -1.090 2.526 1.00 36.44 98 HIS A CA 1
ATOM 784 C C . HIS A 1 98 ? 50.408 -0.804 2.829 1.00 36.44 98 HIS A C 1
ATOM 786 O O . HIS A 1 98 ? 49.662 -0.148 2.111 1.00 36.44 98 HIS A O 1
ATOM 792 N N . HIS A 1 99 ? 50.061 -1.307 4.016 1.00 46.09 99 HIS A N 1
ATOM 793 C CA . HIS A 1 99 ? 48.884 -1.058 4.825 1.00 46.09 99 HIS A CA 1
ATOM 794 C C . HIS A 1 99 ? 48.626 0.430 5.066 1.00 46.09 99 HIS A C 1
ATOM 796 O O . HIS A 1 99 ? 49.555 1.173 5.375 1.00 46.09 99 HIS A O 1
ATOM 802 N N . ASN A 1 100 ? 47.349 0.816 5.122 1.00 41.06 100 ASN A N 1
ATOM 803 C CA . ASN A 1 100 ? 46.944 1.814 6.103 1.00 41.06 100 ASN A CA 1
ATOM 804 C C . ASN A 1 100 ? 45.499 1.595 6.575 1.00 41.06 100 ASN A C 1
ATOM 806 O O . ASN A 1 100 ? 44.555 1.608 5.787 1.00 41.06 100 ASN A O 1
ATOM 810 N N . HIS A 1 101 ? 45.350 1.365 7.878 1.00 42.88 101 HIS A N 1
ATOM 811 C CA . HIS A 1 101 ? 44.087 1.472 8.597 1.00 42.88 101 HIS A CA 1
ATOM 812 C C . HIS A 1 101 ? 43.754 2.953 8.763 1.00 42.88 101 HIS A C 1
ATOM 814 O O . HIS A 1 101 ? 44.599 3.713 9.229 1.00 42.88 101 HIS A O 1
ATOM 820 N N . ASN A 1 102 ? 42.508 3.354 8.510 1.00 39.81 102 ASN A N 1
ATOM 821 C CA . ASN A 1 102 ? 41.980 4.476 9.269 1.00 39.81 102 ASN A CA 1
ATOM 822 C C . ASN A 1 102 ? 40.500 4.295 9.596 1.00 39.81 102 ASN A C 1
ATOM 824 O O . ASN A 1 102 ? 39.633 4.206 8.730 1.00 39.81 102 ASN A O 1
ATOM 828 N N . HIS A 1 103 ? 40.270 4.193 10.897 1.00 41.88 103 HIS A N 1
ATOM 829 C CA . HIS A 1 103 ? 38.996 4.087 11.574 1.00 41.88 103 HIS A CA 1
ATOM 830 C C . HIS A 1 103 ? 38.587 5.517 11.921 1.00 41.88 103 HIS A C 1
ATOM 832 O O . HIS A 1 103 ? 39.351 6.209 12.591 1.00 41.88 103 HIS A O 1
ATOM 838 N N . ASN A 1 104 ? 37.411 5.983 11.501 1.00 38.91 104 ASN A N 1
ATOM 839 C CA . ASN A 1 104 ? 36.854 7.175 12.131 1.00 38.91 104 ASN A CA 1
ATOM 840 C C . ASN A 1 104 ? 35.338 7.072 12.280 1.00 38.91 104 ASN A C 1
ATOM 842 O O . ASN A 1 104 ? 34.567 7.196 11.331 1.00 38.91 104 ASN A O 1
ATOM 846 N N . HIS A 1 105 ? 34.946 6.808 13.523 1.00 37.31 105 HIS A N 1
ATOM 847 C CA . HIS A 1 105 ? 33.607 6.997 14.042 1.00 37.31 105 HIS A CA 1
ATOM 848 C C . HIS A 1 105 ? 33.336 8.495 14.187 1.00 37.31 105 HIS A C 1
ATOM 850 O O . HIS A 1 105 ? 34.077 9.188 14.876 1.00 37.31 105 HIS A O 1
ATOM 856 N N . ASN A 1 106 ? 32.207 8.973 13.668 1.00 37.97 106 ASN A N 1
ATOM 857 C CA . ASN A 1 106 ? 31.570 10.146 14.250 1.00 37.97 106 ASN A CA 1
ATOM 858 C C . ASN A 1 106 ? 30.067 9.898 14.388 1.00 37.97 106 ASN A C 1
ATOM 860 O O . ASN A 1 106 ? 29.329 9.819 13.409 1.00 37.97 106 ASN A O 1
ATOM 864 N N . LYS A 1 107 ? 29.650 9.711 15.641 1.00 38.38 107 LYS A N 1
ATOM 865 C CA . LYS A 1 107 ? 28.261 9.751 16.084 1.00 38.38 107 LYS A CA 1
ATOM 866 C C . LYS A 1 107 ? 27.967 11.198 16.451 1.00 38.38 107 LYS A C 1
ATOM 868 O O . LYS A 1 107 ? 28.682 11.747 17.281 1.00 38.38 107 LYS A O 1
ATOM 873 N N . ASN A 1 108 ? 26.874 11.765 15.949 1.00 34.44 108 ASN A N 1
ATOM 874 C CA . ASN A 1 108 ? 26.175 12.768 16.738 1.00 34.44 108 ASN A CA 1
ATOM 875 C C . ASN A 1 108 ? 24.666 12.737 16.518 1.00 34.44 108 ASN A C 1
ATOM 877 O O . ASN A 1 108 ? 24.161 12.600 15.407 1.00 34.44 108 ASN A O 1
ATOM 881 N N . THR A 1 109 ? 23.990 12.804 17.654 1.00 32.62 109 THR A N 1
ATOM 882 C CA . THR A 1 109 ? 22.573 12.574 17.903 1.00 32.62 109 THR A CA 1
ATOM 883 C C . THR A 1 109 ? 21.842 13.882 18.188 1.00 32.62 109 THR A C 1
ATOM 885 O O . THR A 1 109 ? 22.411 14.787 18.792 1.00 32.62 109 THR A O 1
ATOM 888 N N . ASN A 1 110 ? 20.538 13.842 17.900 1.00 32.38 110 ASN A N 1
ATOM 889 C CA . ASN A 1 110 ? 19.428 14.612 18.476 1.00 32.38 110 ASN A CA 1
ATOM 890 C C . ASN A 1 110 ? 19.191 16.036 17.957 1.00 32.38 110 ASN A C 1
ATOM 892 O O . ASN A 1 110 ? 19.980 16.946 18.187 1.00 32.38 110 ASN A O 1
ATOM 896 N N . THR A 1 111 ? 17.992 16.269 17.409 1.00 31.92 111 THR A N 1
ATOM 897 C CA . THR A 1 111 ? 16.849 16.859 18.148 1.00 31.92 111 THR A CA 1
ATOM 898 C C . THR A 1 111 ? 15.697 17.090 17.159 1.00 31.92 111 THR A C 1
ATOM 900 O O . THR A 1 111 ? 15.820 17.907 16.251 1.00 31.92 111 THR A O 1
ATOM 903 N N . THR A 1 112 ? 14.571 16.382 17.308 1.00 33.09 112 THR A N 1
ATOM 904 C CA . THR A 1 112 ? 13.375 16.582 16.468 1.00 33.09 112 THR A CA 1
ATOM 905 C C . THR A 1 112 ? 12.351 17.412 17.233 1.00 33.09 112 THR A C 1
ATOM 907 O O . THR A 1 112 ? 11.660 16.914 18.117 1.00 33.09 112 THR A O 1
ATOM 910 N N . VAL A 1 113 ? 12.268 18.694 16.882 1.00 34.88 113 VAL A N 1
ATOM 911 C CA . VAL A 1 113 ? 11.163 19.585 17.243 1.00 34.88 113 VAL A CA 1
ATOM 912 C C . VAL A 1 113 ? 10.027 19.318 16.255 1.00 34.88 113 VAL A C 1
ATOM 914 O O . VAL A 1 113 ? 10.198 19.500 15.051 1.00 34.88 113 VAL A O 1
ATOM 917 N N . LEU A 1 114 ? 8.873 18.867 16.750 1.00 39.22 114 LEU A N 1
ATOM 918 C CA . LEU A 1 114 ? 7.638 18.792 15.969 1.00 39.22 114 LEU A CA 1
ATOM 919 C C . LEU A 1 114 ? 7.126 20.218 15.739 1.00 39.22 114 LEU A C 1
ATOM 921 O O . LEU A 1 114 ? 6.417 20.777 16.570 1.00 39.22 114 LEU A O 1
ATOM 925 N N . GLN A 1 115 ? 7.523 20.811 14.613 1.00 36.31 115 GLN A N 1
ATOM 926 C CA . GLN A 1 115 ? 6.848 21.971 14.048 1.00 36.31 115 GLN A CA 1
ATOM 927 C C . GLN A 1 115 ? 5.856 21.517 12.981 1.00 36.31 115 GLN A C 1
ATOM 929 O O . GLN A 1 115 ? 6.182 20.822 12.019 1.00 36.31 115 GLN A O 1
ATOM 934 N N . GLU A 1 116 ? 4.628 21.947 13.210 1.00 43.50 116 GLU A N 1
ATOM 935 C CA . GLU A 1 116 ? 3.440 21.824 12.389 1.00 43.50 116 GLU A CA 1
ATOM 936 C C . GLU A 1 116 ? 3.698 22.393 10.981 1.00 43.50 116 GLU A C 1
ATOM 938 O O . GLU A 1 116 ? 3.643 23.600 10.735 1.00 43.50 116 GLU A O 1
ATOM 943 N N . GLN A 1 117 ? 4.039 21.518 10.032 1.00 35.72 117 GLN A N 1
ATOM 944 C CA . GLN A 1 117 ? 4.198 21.902 8.634 1.00 35.72 117 GLN A CA 1
ATOM 945 C C . GLN A 1 117 ? 2.820 22.076 7.993 1.00 35.72 117 GLN A C 1
ATOM 947 O O . GLN A 1 117 ? 2.208 21.122 7.512 1.00 35.72 117 GLN A O 1
ATOM 952 N N . LYS A 1 118 ? 2.373 23.333 7.894 1.00 40.69 118 LYS A N 1
ATOM 953 C CA . LYS A 1 118 ? 1.484 23.777 6.813 1.00 40.69 118 LYS A CA 1
ATOM 954 C C . LYS A 1 118 ? 2.188 23.490 5.484 1.00 40.69 118 LYS A C 1
ATOM 956 O O . LYS A 1 118 ? 2.938 24.322 4.981 1.00 40.69 118 LYS A O 1
ATOM 961 N N . ARG A 1 119 ? 1.993 22.288 4.934 1.00 32.12 119 ARG A N 1
ATOM 962 C CA . ARG A 1 119 ? 2.482 21.934 3.599 1.00 32.12 119 ARG A CA 1
ATOM 963 C C . ARG A 1 119 ? 1.682 22.721 2.568 1.00 32.12 119 ARG A C 1
ATOM 965 O O . ARG A 1 119 ? 0.552 22.379 2.228 1.00 32.12 119 ARG A O 1
ATOM 972 N N . SER A 1 120 ? 2.295 23.795 2.086 1.00 38.06 120 SER A N 1
ATOM 973 C CA . SER A 1 120 ? 2.025 24.362 0.775 1.00 38.06 120 SER A CA 1
ATOM 974 C C . SER A 1 120 ? 2.076 23.229 -0.251 1.00 38.06 120 SER A C 1
ATOM 976 O O . SER A 1 120 ? 3.090 22.551 -0.406 1.00 38.06 120 SER A O 1
ATOM 978 N N . VAL A 1 121 ? 0.945 22.990 -0.911 1.00 42.47 121 VAL A N 1
ATOM 979 C CA . VAL A 1 121 ? 0.826 22.034 -2.011 1.00 42.47 121 VAL A CA 1
ATOM 980 C C . VAL A 1 121 ? 1.706 22.554 -3.144 1.00 42.47 121 VAL A C 1
ATOM 982 O O . VAL A 1 121 ? 1.315 23.464 -3.874 1.00 42.47 121 VAL A O 1
ATOM 985 N N . SER A 1 122 ? 2.925 22.030 -3.256 1.00 41.78 122 SER A N 1
ATOM 986 C CA . SER A 1 122 ? 3.766 22.253 -4.424 1.00 41.78 122 SER A CA 1
ATOM 987 C C . SER A 1 122 ? 3.041 21.677 -5.639 1.00 41.78 122 SER A C 1
ATOM 989 O O . SER A 1 122 ? 2.569 20.536 -5.629 1.00 41.78 122 SER A O 1
ATOM 991 N N . GLY A 1 123 ? 2.869 22.519 -6.659 1.00 43.47 123 GLY A N 1
ATOM 992 C CA . GLY A 1 123 ? 2.180 22.175 -7.894 1.00 43.47 123 GLY A CA 1
ATOM 993 C C . GLY A 1 123 ? 2.797 20.928 -8.514 1.00 43.47 123 GLY A C 1
ATOM 994 O O . GLY A 1 123 ? 3.949 20.944 -8.944 1.00 43.47 123 GLY A O 1
ATOM 995 N N . LYS A 1 124 ? 2.027 19.838 -8.527 1.00 51.09 124 LYS A N 1
ATOM 996 C CA . LYS A 1 124 ? 2.390 18.613 -9.236 1.00 51.09 124 LYS A CA 1
ATOM 997 C C . LYS A 1 1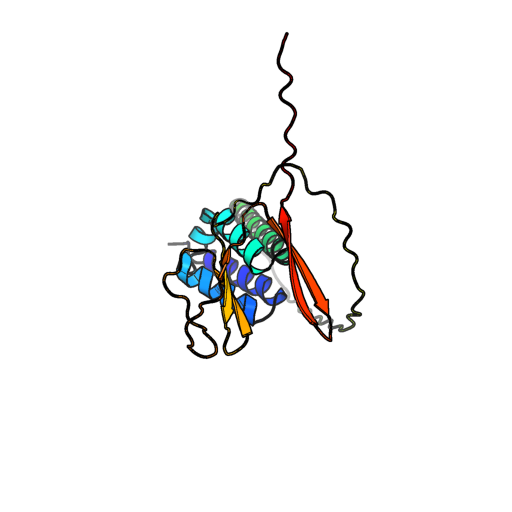24 ? 2.410 18.894 -10.743 1.00 51.09 124 LYS A C 1
ATOM 999 O O . LYS A 1 124 ? 1.533 19.621 -11.218 1.00 51.09 124 LYS A O 1
ATOM 1004 N N . PRO A 1 125 ? 3.348 18.308 -11.506 1.00 43.56 125 PRO A N 1
ATOM 1005 C CA . PRO A 1 125 ? 3.270 18.322 -12.959 1.00 43.56 125 PRO A CA 1
ATOM 1006 C C . PRO A 1 125 ? 1.943 17.689 -13.399 1.00 43.56 125 PRO A C 1
ATOM 1008 O O . PRO A 1 125 ? 1.556 16.616 -12.930 1.00 43.56 125 PRO A O 1
ATOM 1011 N N . ALA A 1 126 ? 1.219 18.396 -14.264 1.00 47.34 126 ALA A N 1
ATOM 1012 C CA . ALA A 1 126 ? -0.032 17.927 -14.839 1.00 47.34 126 ALA A CA 1
ATOM 1013 C C . ALA A 1 126 ? 0.248 16.682 -15.697 1.00 47.34 126 ALA A C 1
ATOM 1015 O O . ALA A 1 126 ? 0.942 16.785 -16.704 1.00 47.34 126 ALA A O 1
ATOM 1016 N N . GLY A 1 127 ? -0.258 15.511 -15.295 1.00 50.69 127 GLY A N 1
ATOM 1017 C CA . GLY A 1 127 ? -0.238 14.328 -16.166 1.00 50.69 127 GLY A CA 1
ATOM 1018 C C . GLY A 1 127 ? -0.192 12.955 -15.498 1.00 50.69 127 GLY A C 1
ATOM 1019 O O . GLY A 1 127 ? -0.490 11.978 -16.172 1.00 50.69 127 GLY A O 1
ATOM 1020 N N . TYR A 1 128 ? 0.132 12.838 -14.205 1.00 47.94 128 TYR A N 1
ATOM 1021 C CA . TYR A 1 128 ? 0.130 11.527 -13.536 1.00 47.94 128 TYR A CA 1
ATOM 1022 C C . TYR A 1 128 ? -1.187 11.303 -12.781 1.00 47.94 128 TYR A C 1
ATOM 1024 O O . TYR A 1 128 ? -1.306 11.585 -11.584 1.00 47.94 128 TYR A O 1
ATOM 1032 N N . GLU A 1 129 ? -2.214 10.836 -13.494 1.00 57.94 129 GLU A N 1
ATOM 1033 C CA . GLU A 1 129 ? -3.403 10.285 -12.843 1.00 57.94 129 GLU A CA 1
ATOM 1034 C C . GLU A 1 129 ? -2.999 9.006 -12.105 1.00 57.94 129 GLU A C 1
ATOM 1036 O O . GLU A 1 129 ? -2.587 8.017 -12.710 1.00 57.94 129 GLU A O 1
ATOM 1041 N N . ARG A 1 130 ? -3.098 9.026 -10.771 1.00 58.09 130 ARG A N 1
ATOM 1042 C CA . ARG A 1 130 ? -2.965 7.810 -9.966 1.00 58.09 130 ARG A CA 1
ATOM 1043 C C . ARG A 1 130 ? -4.104 6.869 -10.352 1.00 58.09 130 ARG A C 1
ATOM 1045 O O . ARG A 1 130 ? -5.247 7.108 -9.964 1.00 58.09 130 ARG A O 1
ATOM 1052 N N . LYS A 1 131 ? -3.791 5.817 -11.112 1.00 56.41 131 LYS A N 1
ATOM 1053 C CA . LYS A 1 131 ? -4.719 4.710 -11.356 1.00 56.41 131 LYS A CA 1
ATOM 1054 C C . LYS A 1 131 ? -5.022 4.045 -10.019 1.00 56.41 131 LYS A C 1
ATOM 1056 O O . LYS A 1 131 ? -4.114 3.535 -9.372 1.00 56.41 131 LYS A O 1
ATOM 1061 N N . ARG A 1 132 ? -6.286 4.092 -9.595 1.00 61.16 132 ARG A N 1
ATOM 1062 C CA . ARG A 1 132 ? -6.749 3.370 -8.407 1.00 61.16 132 ARG A CA 1
ATOM 1063 C C . ARG A 1 132 ? -6.704 1.866 -8.677 1.00 61.16 132 ARG A C 1
ATOM 1065 O O . ARG A 1 132 ? -6.997 1.438 -9.791 1.00 61.16 132 ARG A O 1
ATOM 1072 N N . ILE A 1 133 ? -6.417 1.074 -7.644 1.00 66.69 133 ILE A N 1
ATOM 1073 C CA . ILE A 1 133 ? -6.540 -0.394 -7.699 1.00 66.69 133 ILE A CA 1
ATOM 1074 C C . ILE A 1 133 ? -7.991 -0.837 -7.964 1.00 66.69 133 ILE A C 1
ATOM 1076 O O . ILE A 1 133 ? -8.215 -1.886 -8.563 1.00 66.69 133 ILE A O 1
ATOM 1080 N N . THR A 1 134 ? -8.977 -0.053 -7.517 1.00 73.50 134 THR A N 1
ATOM 1081 C CA .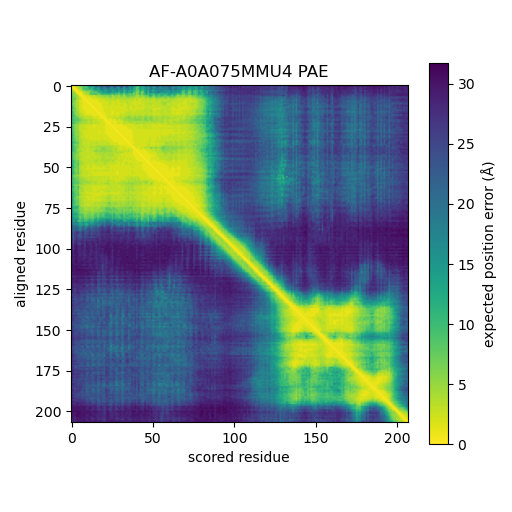 THR A 1 134 ? -10.408 -0.357 -7.645 1.00 73.50 134 THR A CA 1
ATOM 1082 C C . THR A 1 134 ? -11.247 0.921 -7.710 1.00 73.50 134 THR A C 1
ATOM 1084 O O . THR A 1 134 ? -10.894 1.943 -7.109 1.00 73.50 134 THR A O 1
ATOM 1087 N N . ASP A 1 135 ? -12.390 0.841 -8.387 1.00 72.75 135 ASP A N 1
ATOM 1088 C CA . ASP A 1 135 ? -13.420 1.884 -8.371 1.00 72.75 135 ASP A CA 1
ATOM 1089 C C . ASP A 1 135 ? -14.392 1.740 -7.190 1.00 72.75 135 ASP A C 1
ATOM 1091 O O . ASP A 1 135 ? -15.137 2.669 -6.882 1.00 72.75 135 ASP A O 1
ATOM 1095 N N . VAL A 1 136 ? -14.360 0.597 -6.497 1.00 77.06 136 VAL A N 1
ATOM 1096 C CA . VAL A 1 136 ? -15.273 0.266 -5.400 1.00 77.06 136 VAL A CA 1
ATOM 1097 C C . VAL A 1 136 ? -14.496 0.180 -4.092 1.00 77.06 136 VAL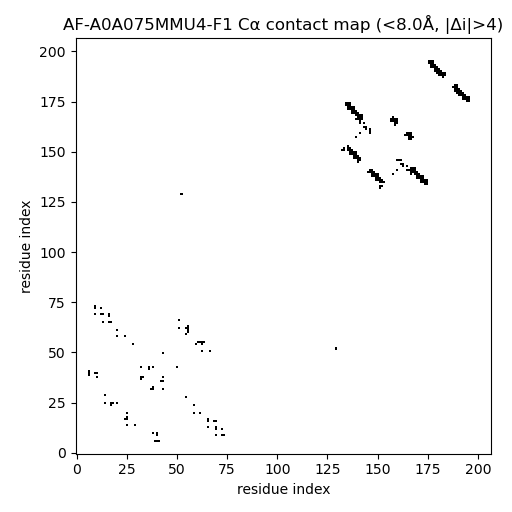 A C 1
ATOM 1099 O O . VAL A 1 136 ? -13.736 -0.763 -3.869 1.00 77.06 136 VAL A O 1
ATOM 1102 N N . VAL A 1 137 ? -14.706 1.164 -3.215 1.00 83.75 137 VAL A N 1
ATOM 1103 C CA . VAL A 1 137 ? -14.136 1.204 -1.864 1.00 83.75 137 VAL A CA 1
ATOM 1104 C C . VAL A 1 137 ? -15.267 1.300 -0.848 1.00 83.75 137 VAL A C 1
ATOM 1106 O O . VAL A 1 137 ? -16.157 2.135 -0.987 1.00 83.75 137 VAL A O 1
ATOM 1109 N N . HIS A 1 138 ? -15.220 0.468 0.190 1.00 87.94 138 HIS A N 1
ATOM 1110 C CA . HIS A 1 138 ? -16.159 0.532 1.311 1.00 87.94 138 HIS A CA 1
ATOM 1111 C C . HIS A 1 138 ? -15.418 0.868 2.600 1.00 87.94 138 HIS A C 1
ATOM 1113 O O . HIS A 1 138 ? -14.422 0.226 2.930 1.00 87.94 138 HIS A O 1
ATOM 1119 N N . PHE A 1 139 ? -15.918 1.848 3.345 1.00 88.44 139 PHE A N 1
ATOM 1120 C CA . PHE A 1 139 ? -15.490 2.119 4.709 1.00 88.44 139 PHE A CA 1
ATOM 1121 C C . PHE A 1 139 ? -16.354 1.310 5.676 1.00 88.44 139 PHE A C 1
ATOM 1123 O O . PHE A 1 139 ? -17.580 1.417 5.682 1.00 88.44 139 PHE A O 1
ATOM 1130 N N . LEU A 1 140 ? -15.711 0.463 6.467 1.00 92.19 140 LEU A N 1
ATOM 1131 C CA . LEU A 1 140 ? -16.341 -0.423 7.433 1.00 92.19 140 LEU A CA 1
ATOM 1132 C C . LEU A 1 140 ? -16.181 0.143 8.837 1.00 92.19 140 LEU A C 1
ATOM 1134 O O . LEU A 1 140 ? -15.076 0.542 9.204 1.00 92.19 140 LEU A O 1
ATOM 1138 N N . ILE A 1 141 ? -17.247 0.098 9.637 1.00 92.94 141 ILE A N 1
ATOM 1139 C CA . ILE A 1 141 ? -17.205 0.413 11.069 1.00 92.94 141 ILE A CA 1
ATOM 1140 C C . ILE A 1 141 ? -17.887 -0.721 11.837 1.00 92.94 141 ILE A C 1
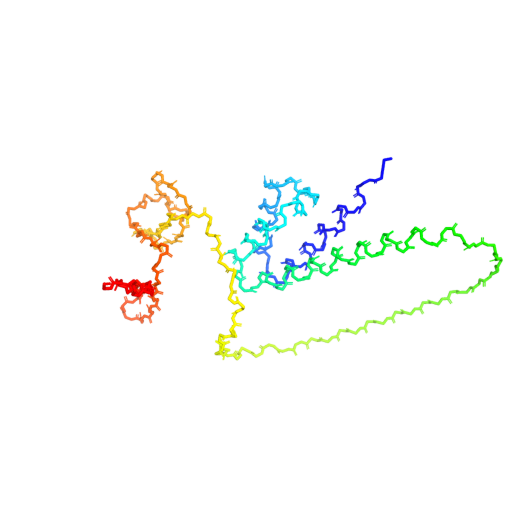ATOM 1142 O O . ILE A 1 141 ? -19.003 -1.122 11.529 1.00 92.94 141 ILE A O 1
ATOM 1146 N N . CYS A 1 142 ? -17.219 -1.258 12.854 1.00 94.50 142 CYS A N 1
ATOM 1147 C CA . CYS A 1 142 ? -17.819 -2.239 13.744 1.00 94.50 142 CYS A CA 1
ATOM 1148 C C . CYS A 1 142 ? -18.693 -1.553 14.799 1.00 94.50 142 CYS A C 1
ATOM 1150 O O . CYS A 1 142 ? -18.177 -0.827 15.644 1.00 94.50 142 CYS A O 1
ATOM 1152 N N . ASP A 1 143 ? -19.986 -1.871 14.825 1.00 93.25 143 ASP A N 1
ATOM 1153 C CA . ASP A 1 143 ? -20.930 -1.303 15.800 1.00 93.25 143 ASP A CA 1
ATOM 1154 C C . ASP A 1 143 ? -20.693 -1.800 17.241 1.00 93.25 143 ASP A C 1
ATOM 1156 O O . ASP A 1 143 ? -21.188 -1.208 18.195 1.00 93.25 143 ASP A O 1
ATOM 1160 N N . SER A 1 144 ? -19.935 -2.891 17.419 1.00 94.50 144 SER A N 1
ATOM 1161 C CA . SER A 1 144 ? -19.632 -3.455 18.744 1.00 94.50 144 SER A CA 1
ATOM 1162 C C . SER A 1 144 ? -18.406 -2.829 19.406 1.00 94.50 144 SER A C 1
ATOM 1164 O O . SER A 1 144 ? -18.403 -2.628 20.616 1.00 94.50 144 SER A O 1
ATOM 1166 N N . CYS A 1 145 ? -17.339 -2.576 18.643 1.00 93.69 145 CYS A N 1
ATOM 1167 C CA . CYS A 1 145 ? -16.049 -2.149 19.199 1.00 93.69 145 CYS A CA 1
ATOM 1168 C C . CYS A 1 145 ? -15.411 -0.966 18.460 1.00 93.69 145 CYS A C 1
ATOM 1170 O O . CYS A 1 145 ? -14.249 -0.655 18.705 1.00 93.69 145 CYS A O 1
ATOM 1172 N N . PHE A 1 146 ? -16.137 -0.345 17.528 1.00 90.06 146 PHE A N 1
ATOM 1173 C CA . PHE A 1 146 ? -15.716 0.826 16.749 1.00 90.06 146 PHE A CA 1
ATOM 1174 C C . PHE A 1 146 ? -14.433 0.647 15.926 1.00 90.06 146 PHE A C 1
ATOM 1176 O O . PHE A 1 146 ? -13.879 1.617 15.414 1.00 90.06 146 PHE A O 1
ATOM 1183 N N . TRP A 1 147 ? -13.970 -0.593 15.745 1.00 91.62 147 TRP A N 1
ATOM 1184 C CA . TRP A 1 147 ? -12.897 -0.900 14.804 1.00 91.62 147 TRP A CA 1
ATOM 1185 C C . TRP A 1 147 ? -13.334 -0.522 13.388 1.00 91.62 147 TRP A C 1
ATOM 1187 O O . TRP A 1 147 ? -14.451 -0.853 12.986 1.00 91.62 147 TRP A O 1
ATOM 1197 N N . CYS A 1 148 ? -12.456 0.130 12.630 1.00 91.31 148 CYS A N 1
ATOM 1198 C CA . CYS A 1 148 ? -12.745 0.566 11.273 1.00 91.31 148 CYS A CA 1
ATOM 1199 C C . CYS A 1 148 ? -11.660 0.136 10.279 1.00 91.31 148 CYS A C 1
ATOM 1201 O O . CYS A 1 148 ? -10.499 -0.055 10.643 1.00 91.31 148 CYS A O 1
ATOM 1203 N N . ALA A 1 149 ? -12.052 -0.031 9.015 1.00 90.00 149 ALA A N 1
ATOM 1204 C CA . ALA A 1 149 ? -11.148 -0.363 7.917 1.00 90.00 149 ALA A CA 1
ATOM 1205 C C . ALA A 1 149 ? -11.720 0.083 6.570 1.00 90.00 149 ALA A C 1
ATOM 1207 O O . ALA A 1 149 ? -12.931 0.186 6.403 1.00 90.00 149 ALA A O 1
ATOM 1208 N N . SER A 1 150 ? -10.845 0.300 5.589 1.00 88.00 150 SER A N 1
ATOM 1209 C CA . SER A 1 150 ? -11.253 0.470 4.190 1.00 88.00 150 SER A CA 1
ATOM 1210 C C . SER A 1 150 ? -11.052 -0.839 3.436 1.00 88.00 150 SER A C 1
ATOM 1212 O O . SER A 1 150 ? -9.983 -1.442 3.522 1.00 88.00 150 SER A O 1
ATOM 1214 N N . VAL A 1 151 ? -12.059 -1.275 2.684 1.00 87.94 151 VAL A N 1
ATOM 1215 C CA . VAL A 1 151 ? -11.992 -2.473 1.842 1.00 87.94 151 VAL A CA 1
ATOM 1216 C C . VAL A 1 151 ? -11.938 -2.049 0.383 1.00 87.94 151 VAL A C 1
ATOM 1218 O O . VAL A 1 151 ? -12.838 -1.374 -0.110 1.00 87.94 151 VAL A O 1
ATOM 1221 N N . LEU A 1 152 ? -10.867 -2.463 -0.296 1.00 82.81 152 LEU A N 1
ATOM 1222 C CA . LEU A 1 152 ? -10.564 -2.134 -1.695 1.00 82.81 152 LEU A CA 1
ATOM 1223 C C . LEU A 1 152 ? -11.087 -3.187 -2.693 1.00 82.81 152 LEU A C 1
ATOM 1225 O O . LEU A 1 152 ? -10.680 -3.216 -3.850 1.00 82.81 152 LEU A O 1
ATOM 1229 N N . ARG A 1 153 ? -11.915 -4.129 -2.244 1.00 79.56 153 ARG A N 1
ATOM 1230 C CA . ARG A 1 153 ? -12.492 -5.201 -3.065 1.00 79.56 153 ARG A CA 1
ATOM 1231 C C . ARG A 1 153 ? -13.890 -5.525 -2.560 1.00 79.56 153 ARG A C 1
ATOM 1233 O O . ARG A 1 153 ? -14.236 -5.195 -1.428 1.00 79.56 153 ARG A O 1
ATOM 1240 N N . GLU A 1 154 ? -14.686 -6.196 -3.378 1.00 73.88 154 GLU A N 1
ATOM 1241 C CA . GLU A 1 154 ? -15.954 -6.749 -2.913 1.00 73.88 154 GLU A CA 1
ATOM 1242 C C . GLU A 1 154 ? -15.697 -7.784 -1.810 1.00 73.88 154 GLU A C 1
ATOM 1244 O O . GLU A 1 154 ? -14.926 -8.729 -1.981 1.00 73.88 154 GLU A O 1
ATOM 1249 N N . CYS A 1 155 ? -16.314 -7.573 -0.648 1.00 72.38 155 CYS A N 1
ATOM 1250 C CA . CYS A 1 155 ? -16.254 -8.491 0.479 1.00 72.38 155 CYS A CA 1
ATOM 1251 C C . CYS A 1 155 ? -17.681 -8.869 0.858 1.00 72.38 155 CYS A C 1
ATOM 1253 O O . CYS A 1 155 ? -18.432 -8.059 1.404 1.00 72.38 155 CYS A O 1
ATOM 1255 N N . HIS A 1 156 ? -18.055 -10.109 0.553 1.00 69.75 156 HIS A N 1
ATOM 1256 C CA . HIS A 1 156 ? -19.307 -10.674 1.023 1.00 69.75 156 HIS A CA 1
ATOM 1257 C C . HIS A 1 156 ? -19.147 -11.018 2.508 1.00 69.75 156 HIS A C 1
ATOM 1259 O O . HIS A 1 156 ? -18.390 -11.914 2.864 1.00 69.75 156 HIS A O 1
ATOM 1265 N N . GLU A 1 157 ? -19.856 -10.274 3.359 1.00 85.56 157 GLU A N 1
ATOM 1266 C CA . GLU A 1 157 ? -19.910 -10.436 4.820 1.00 85.56 157 GLU A CA 1
ATOM 1267 C C . GLU A 1 157 ? -18.642 -10.036 5.599 1.00 85.56 157 GLU A C 1
ATOM 1269 O O . GLU A 1 157 ? -17.928 -10.888 6.141 1.00 85.56 157 GLU A O 1
ATOM 1274 N N . PRO A 1 158 ? -18.382 -8.726 5.751 1.00 88.62 158 PRO A N 1
ATOM 1275 C CA . PRO A 1 158 ? -17.276 -8.265 6.574 1.00 88.62 158 PRO A CA 1
ATOM 1276 C C . PRO A 1 158 ? -17.457 -8.662 8.050 1.00 88.62 158 PRO A C 1
ATOM 1278 O O . PRO A 1 158 ? -18.525 -8.497 8.649 1.00 88.62 158 PRO A O 1
ATOM 1281 N N . LYS A 1 159 ? -16.377 -9.162 8.658 1.00 93.81 159 LYS A N 1
ATOM 1282 C CA . LYS A 1 159 ? -16.279 -9.446 10.096 1.00 93.81 159 LYS A CA 1
ATOM 1283 C C . LYS A 1 159 ? -15.241 -8.542 10.738 1.00 93.81 159 LYS A C 1
ATOM 1285 O O . LYS A 1 159 ? -14.201 -8.254 10.150 1.00 93.81 159 LYS A O 1
ATOM 1290 N N . CYS A 1 160 ? -15.514 -8.119 11.964 1.00 94.56 160 CYS A N 1
ATOM 1291 C CA . CYS A 1 160 ? -14.574 -7.335 12.739 1.00 94.56 160 CYS A CA 1
ATOM 1292 C C . CYS A 1 160 ? -13.373 -8.191 13.137 1.00 94.56 160 CYS A C 1
ATOM 1294 O O . CYS A 1 160 ? -13.521 -9.187 13.842 1.00 94.56 160 CYS A O 1
ATOM 1296 N N . LEU A 1 161 ? -12.174 -7.764 12.746 1.00 91.19 161 LEU A N 1
ATOM 1297 C CA . LEU A 1 161 ? -10.934 -8.449 13.119 1.00 91.19 161 LEU A CA 1
ATOM 1298 C C . LEU A 1 161 ? -10.557 -8.251 14.594 1.00 91.19 161 LEU A C 1
ATOM 1300 O O . LEU A 1 161 ? -9.689 -8.953 15.099 1.00 91.19 161 LEU A O 1
ATOM 1304 N N . SER A 1 162 ? -11.206 -7.311 15.288 1.00 92.94 162 SER A N 1
ATOM 1305 C CA . SER A 1 162 ? -10.972 -7.057 16.710 1.00 92.94 162 SER A CA 1
ATOM 1306 C C . SER A 1 162 ? -11.873 -7.898 17.622 1.00 92.94 162 SER A C 1
ATOM 1308 O O . SER A 1 162 ? -11.365 -8.503 18.560 1.00 92.94 162 SER A O 1
ATOM 1310 N N . CYS A 1 163 ? -13.184 -7.969 17.359 1.00 95.75 163 CYS A N 1
ATOM 1311 C CA . CYS A 1 163 ? -14.142 -8.658 18.242 1.00 95.75 163 CYS A CA 1
ATOM 1312 C C . CYS A 1 163 ? -14.901 -9.827 17.591 1.00 95.75 163 CYS A C 1
ATOM 1314 O O . CYS A 1 163 ? -15.688 -10.491 18.258 1.00 95.75 163 CYS A O 1
ATOM 1316 N N . GLY A 1 164 ? -14.704 -10.087 16.296 1.00 94.00 164 GLY A N 1
ATOM 1317 C CA . GLY A 1 164 ? -15.377 -11.168 15.569 1.00 94.00 164 GLY A CA 1
ATOM 1318 C C . GLY A 1 164 ? -16.834 -10.890 15.182 1.00 94.00 164 GLY A C 1
ATOM 1319 O O . GLY A 1 164 ? -17.402 -11.658 14.403 1.00 94.00 164 GLY A O 1
ATOM 1320 N N . SER A 1 165 ? -17.436 -9.798 15.665 1.00 95.94 165 SER A N 1
ATOM 1321 C CA . SER A 1 165 ? -18.801 -9.399 15.305 1.00 95.94 165 SER A CA 1
ATOM 1322 C C . SER A 1 165 ? -18.963 -9.182 13.799 1.00 95.94 165 SER A C 1
ATOM 1324 O O . SER A 1 165 ? -18.048 -8.709 13.116 1.00 95.94 165 SER A O 1
ATOM 1326 N N . LYS A 1 166 ? -20.160 -9.478 13.281 1.00 95.69 166 LYS A N 1
ATOM 1327 C CA . LYS A 1 166 ? -20.554 -9.117 11.912 1.00 95.69 166 LYS A CA 1
ATOM 1328 C C . LYS A 1 166 ? -20.581 -7.593 11.780 1.00 95.69 166 LYS A C 1
ATOM 1330 O O . LYS A 1 166 ? -21.140 -6.914 12.637 1.00 95.69 166 LYS A O 1
ATOM 1335 N N . ILE A 1 167 ? -19.982 -7.067 10.715 1.00 94.25 167 ILE A N 1
ATOM 1336 C CA . ILE A 1 167 ? -20.031 -5.641 10.391 1.00 94.25 167 ILE A CA 1
ATOM 1337 C C . ILE A 1 167 ? -21.234 -5.411 9.480 1.00 94.25 167 ILE A C 1
ATOM 1339 O O . ILE A 1 167 ? -21.306 -5.972 8.388 1.00 94.25 167 ILE A O 1
ATOM 1343 N N . VAL A 1 168 ? -22.186 -4.607 9.950 1.00 90.19 168 VAL A N 1
ATOM 1344 C CA . VAL A 1 168 ? -23.372 -4.205 9.178 1.00 90.19 168 VAL A CA 1
ATOM 1345 C C . VAL A 1 168 ? -23.231 -2.762 8.691 1.00 90.19 168 VAL A C 1
ATOM 1347 O O . VAL A 1 168 ? -23.686 -2.439 7.598 1.00 90.19 168 VAL A O 1
ATOM 1350 N N . SER A 1 169 ? -22.553 -1.911 9.465 1.00 88.38 169 SER A N 1
ATOM 1351 C CA . SER A 1 169 ? -22.287 -0.523 9.096 1.00 88.38 169 SER A CA 1
ATOM 1352 C C . SER A 1 169 ? -21.186 -0.424 8.033 1.00 88.38 169 SER A C 1
ATOM 1354 O O . SER A 1 169 ? -19.988 -0.558 8.308 1.00 88.38 169 SER A O 1
ATOM 1356 N N . THR A 1 170 ? -21.615 -0.216 6.786 1.00 87.31 170 THR A N 1
ATOM 1357 C CA . THR A 1 170 ? -20.746 -0.027 5.620 1.00 87.31 170 THR A CA 1
ATOM 1358 C C . THR A 1 170 ? -21.104 1.265 4.900 1.00 87.31 170 THR A C 1
ATOM 1360 O O . THR A 1 170 ? -22.268 1.475 4.558 1.00 87.31 170 THR A O 1
ATOM 1363 N N . VAL A 1 171 ? -20.110 2.100 4.614 1.00 86.44 171 VAL A N 1
ATOM 1364 C CA . VAL A 1 171 ? -20.279 3.351 3.870 1.00 86.44 171 VAL A CA 1
ATOM 1365 C C . VAL A 1 171 ? -19.538 3.230 2.536 1.00 86.44 171 VAL A C 1
ATOM 1367 O O . VAL A 1 171 ? -18.317 3.050 2.551 1.00 86.44 171 VAL A O 1
ATOM 1370 N N . PRO A 1 172 ? -20.222 3.283 1.379 1.00 83.75 172 PRO A N 1
ATOM 1371 C CA . PRO A 1 172 ? -19.536 3.327 0.093 1.00 83.75 172 PRO A CA 1
ATOM 1372 C C . PRO A 1 172 ? -18.760 4.643 -0.026 1.00 83.75 172 PRO A C 1
ATOM 1374 O O . PRO A 1 172 ? -19.270 5.701 0.330 1.00 83.75 172 PRO A O 1
ATOM 1377 N N . VAL A 1 173 ? -17.525 4.578 -0.520 1.00 80.88 173 VAL A N 1
ATOM 1378 C CA . VAL A 1 173 ? -16.676 5.748 -0.769 1.00 80.88 173 VAL A CA 1
ATOM 1379 C C . VAL A 1 173 ? -16.489 5.867 -2.273 1.00 80.88 173 VAL A C 1
ATOM 1381 O O . VAL A 1 173 ? -15.772 5.060 -2.873 1.00 80.88 173 VAL A O 1
ATOM 1384 N N . MET A 1 174 ? -17.134 6.857 -2.898 1.00 73.00 174 MET A N 1
ATOM 1385 C CA . MET A 1 174 ? -17.039 6.996 -4.352 1.00 73.00 174 MET A CA 1
ATOM 1386 C C . MET A 1 174 ? -15.647 7.468 -4.790 1.00 73.00 174 MET A C 1
ATOM 1388 O O . MET A 1 174 ? -14.909 8.151 -4.072 1.00 73.00 174 MET A O 1
ATOM 1392 N N . SER A 1 175 ? -15.274 7.125 -6.023 1.00 66.19 175 SER A N 1
ATOM 1393 C CA . SER A 1 175 ? -13.966 7.463 -6.592 1.00 66.19 175 SER A CA 1
ATOM 1394 C C . SER A 1 175 ? -13.751 8.970 -6.805 1.00 66.19 175 SER A C 1
ATOM 1396 O O . SER A 1 175 ? -12.614 9.452 -6.812 1.00 66.19 175 SER A O 1
ATOM 1398 N N . ASN A 1 176 ? -14.834 9.730 -6.909 1.00 72.75 176 ASN A N 1
ATOM 1399 C CA . ASN A 1 176 ? -14.877 11.180 -7.084 1.00 72.75 176 ASN A CA 1
ATOM 1400 C C . ASN A 1 176 ? -15.292 11.931 -5.808 1.00 72.75 176 ASN A C 1
ATOM 1402 O O . ASN A 1 176 ? -15.619 13.117 -5.876 1.00 72.75 176 ASN A O 1
ATOM 1406 N N . GLU A 1 177 ? -15.282 11.273 -4.654 1.00 72.56 177 GLU A N 1
ATOM 1407 C CA . GLU A 1 177 ? -15.724 11.866 -3.400 1.00 72.56 177 GLU A CA 1
ATOM 1408 C C . GLU A 1 177 ? -14.529 12.189 -2.503 1.00 72.56 177 GLU A C 1
ATOM 1410 O O . GLU A 1 177 ? -13.577 11.417 -2.362 1.00 72.56 177 GLU A O 1
ATOM 1415 N N . LYS A 1 178 ? -14.552 13.385 -1.916 1.00 72.94 178 LYS A N 1
ATOM 1416 C CA . LYS A 1 178 ? -13.635 13.771 -0.843 1.00 72.94 178 LYS A CA 1
ATOM 1417 C C . LYS A 1 178 ? -14.429 13.785 0.446 1.00 72.94 178 LYS A C 1
ATOM 1419 O O . LYS A 1 178 ? -15.515 14.354 0.478 1.00 72.94 178 LYS A O 1
ATOM 1424 N N . PHE A 1 179 ? -13.854 13.252 1.513 1.00 75.81 179 PHE A N 1
ATOM 1425 C CA . PHE A 1 179 ? -14.421 13.395 2.845 1.00 75.81 179 PHE A CA 1
ATOM 1426 C C . PHE A 1 179 ? -13.598 14.377 3.682 1.00 75.81 179 PHE A C 1
ATOM 1428 O O . PHE A 1 179 ? -12.378 14.490 3.539 1.00 75.81 179 PHE A O 1
ATOM 1435 N N . LEU A 1 180 ? -14.296 15.130 4.520 1.00 78.44 180 LEU A N 1
ATOM 1436 C CA . LEU A 1 180 ? -13.750 15.922 5.611 1.00 78.44 180 LEU A CA 1
ATOM 1437 C C . LEU A 1 180 ? -13.976 15.140 6.899 1.00 78.44 180 LEU A C 1
ATOM 1439 O O . LEU A 1 180 ? -15.091 14.691 7.156 1.00 78.44 180 LEU A O 1
ATOM 1443 N N . VAL A 1 181 ? -12.908 14.979 7.674 1.00 82.31 181 VAL A N 1
ATOM 1444 C CA . VAL A 1 181 ? -12.966 14.418 9.021 1.00 82.31 181 VAL A CA 1
ATOM 1445 C C . VAL A 1 181 ? -12.888 15.579 9.996 1.00 82.31 181 VAL A C 1
ATOM 1447 O O . VAL A 1 181 ? -11.907 16.321 9.991 1.00 82.31 181 VAL A O 1
ATOM 1450 N N . GLU A 1 182 ? -13.908 15.724 10.826 1.00 86.25 182 GLU A N 1
ATOM 1451 C CA . GLU A 1 182 ? -13.927 16.667 11.938 1.00 86.25 182 GLU A CA 1
ATOM 1452 C C . GLU A 1 182 ? -13.981 15.869 13.237 1.00 86.25 182 GLU A C 1
ATOM 1454 O O . GLU A 1 182 ? -14.750 14.917 13.357 1.00 86.25 182 GLU A O 1
ATOM 1459 N N . VAL A 1 183 ? -13.139 16.227 14.202 1.00 85.75 183 VAL A N 1
ATOM 1460 C CA . VAL A 1 183 ? -13.107 15.586 15.518 1.00 85.75 183 VAL A CA 1
ATOM 1461 C C . VAL A 1 183 ? -13.549 16.620 16.541 1.00 85.75 183 VAL A C 1
ATOM 1463 O O . VAL A 1 183 ? -12.919 17.665 16.675 1.00 85.75 183 VAL A O 1
ATOM 1466 N N . ASP A 1 184 ? -14.633 16.326 17.246 1.00 91.81 184 ASP A N 1
ATOM 1467 C CA . ASP A 1 184 ? -15.186 17.148 18.317 1.00 91.81 184 ASP A CA 1
ATOM 1468 C C . ASP A 1 184 ? -15.206 16.337 19.618 1.00 91.81 184 ASP A C 1
ATOM 1470 O O . ASP A 1 184 ? -15.641 15.186 19.638 1.00 91.81 184 ASP A O 1
ATOM 1474 N N . GLU A 1 185 ? -14.750 16.923 20.725 1.00 89.94 185 GLU A N 1
ATOM 1475 C CA . GLU A 1 185 ? -14.638 16.208 22.006 1.00 89.94 185 GLU A CA 1
ATOM 1476 C C . GLU A 1 185 ? -15.992 15.745 22.568 1.00 89.94 185 GLU A C 1
ATOM 1478 O O . GLU A 1 185 ? -16.049 14.761 23.304 1.00 89.94 185 GLU A O 1
ATOM 1483 N N . LYS A 1 186 ? -17.093 16.432 22.233 1.00 93.81 186 LYS A N 1
ATOM 1484 C CA . LYS A 1 186 ? -18.441 16.108 22.727 1.00 93.81 186 LYS A CA 1
ATOM 1485 C C . LYS A 1 186 ? -19.227 15.233 21.756 1.00 93.81 186 LYS A C 1
ATOM 1487 O O . LYS A 1 186 ? -20.054 14.438 22.192 1.00 93.81 186 LYS A O 1
ATOM 1492 N N . ARG A 1 187 ? -19.026 15.421 20.451 1.00 85.31 187 ARG A N 1
ATOM 1493 C CA . ARG A 1 187 ? -19.798 14.789 19.368 1.00 85.31 187 ARG A CA 1
ATOM 1494 C C . ARG A 1 187 ? -19.051 13.646 18.684 1.00 85.31 187 ARG A C 1
ATOM 1496 O O . ARG A 1 187 ? -19.665 12.907 17.923 1.00 85.31 187 ARG A O 1
ATOM 1503 N N . GLY A 1 188 ? -17.762 13.478 18.965 1.00 87.94 188 GLY A N 1
ATOM 1504 C CA . GLY A 1 188 ? -16.920 12.449 18.368 1.00 87.94 188 GLY A CA 1
ATOM 1505 C C . GLY A 1 188 ? -16.454 12.814 16.958 1.00 87.94 188 GLY A C 1
ATOM 1506 O O . GLY A 1 188 ? -16.160 13.970 16.660 1.00 87.94 188 GLY A O 1
ATOM 1507 N N . ILE A 1 189 ? -16.348 11.807 16.089 1.00 80.44 189 ILE A N 1
ATOM 1508 C CA . ILE A 1 189 ? -15.872 11.965 14.710 1.00 80.44 189 ILE A CA 1
ATOM 1509 C C . ILE A 1 189 ? -17.065 12.229 13.789 1.00 80.44 189 ILE A C 1
ATOM 1511 O O . ILE A 1 189 ? -17.997 11.430 13.733 1.00 80.44 189 ILE A O 1
ATOM 1515 N N . SER A 1 190 ? -17.014 13.320 13.032 1.00 85.00 190 SER A N 1
ATOM 1516 C CA . SER A 1 190 ? -17.962 13.642 11.965 1.00 85.00 19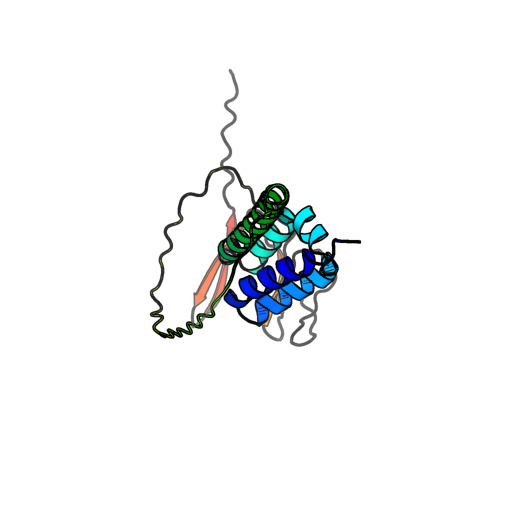0 SER A CA 1
ATOM 1517 C C . SER A 1 190 ? -17.293 13.495 10.601 1.00 85.00 190 SER A C 1
ATOM 1519 O O . SER A 1 190 ? -16.208 14.027 10.366 1.00 85.00 190 SER A O 1
ATOM 1521 N N . LEU A 1 191 ? -17.949 12.766 9.696 1.00 80.31 191 LEU A N 1
ATOM 1522 C CA . LEU A 1 191 ? -17.518 12.583 8.311 1.00 80.31 191 LEU A CA 1
ATOM 1523 C C . LEU A 1 191 ? -18.474 13.337 7.389 1.00 80.31 191 LEU A C 1
ATOM 1525 O O . LEU A 1 191 ? -19.663 13.032 7.349 1.00 80.31 191 LEU A O 1
ATOM 1529 N N . SER A 1 192 ? -17.952 14.309 6.645 1.00 81.19 192 SER A N 1
ATOM 1530 C CA . SER A 1 192 ? -18.720 15.050 5.641 1.00 81.19 192 SER A CA 1
ATOM 1531 C C . SER A 1 192 ? -18.198 14.736 4.252 1.00 81.19 192 SER A C 1
ATOM 1533 O O . SER A 1 192 ? -17.040 15.019 3.946 1.00 81.19 192 SER A O 1
ATOM 1535 N 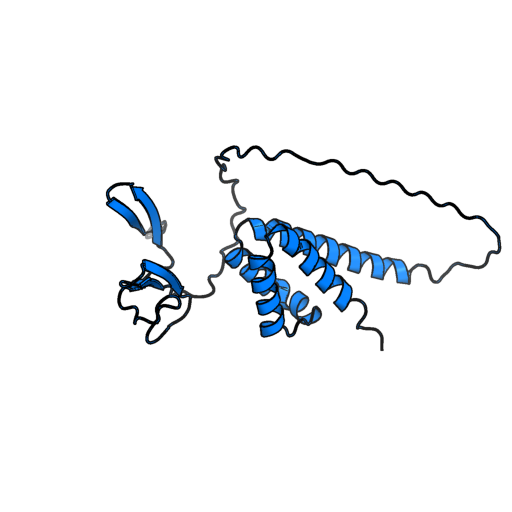N . PHE A 1 193 ? -19.050 14.175 3.404 1.00 78.44 193 PHE A N 1
ATOM 1536 C CA . PHE A 1 193 ? -18.687 13.807 2.045 1.00 78.44 193 PHE A CA 1
ATOM 1537 C C . PHE A 1 193 ? -19.081 14.908 1.054 1.00 78.44 193 PHE A C 1
ATOM 1539 O O . PHE A 1 193 ? -20.146 15.515 1.169 1.00 78.44 193 PHE A O 1
ATOM 1546 N N . ARG A 1 194 ? -18.197 15.208 0.097 1.00 80.88 194 ARG A N 1
ATOM 1547 C CA . ARG A 1 194 ? -18.433 16.188 -0.970 1.00 80.88 194 ARG A CA 1
ATOM 1548 C C . ARG A 1 194 ? -17.957 15.655 -2.315 1.00 80.88 194 ARG A C 1
ATOM 1550 O O . ARG A 1 194 ? -16.836 15.151 -2.433 1.00 80.88 194 ARG A O 1
ATOM 1557 N N . GLU A 1 195 ? -18.780 15.848 -3.339 1.00 78.00 195 GLU A N 1
ATOM 1558 C CA . GLU A 1 195 ? -18.395 15.573 -4.720 1.00 78.00 195 GLU A CA 1
ATOM 1559 C C . GLU A 1 195 ? -17.260 16.505 -5.154 1.00 78.00 195 GLU A C 1
ATOM 1561 O O . GLU A 1 195 ? -17.283 17.722 -4.936 1.00 78.00 195 GLU A O 1
ATOM 1566 N N . VAL A 1 196 ? -16.249 15.941 -5.809 1.00 72.38 196 VAL A N 1
ATOM 1567 C CA . VAL A 1 196 ? -15.262 16.733 -6.535 1.00 72.38 196 VAL A CA 1
ATOM 1568 C C . VAL A 1 196 ? -15.897 17.116 -7.860 1.00 72.38 196 VAL A C 1
ATOM 1570 O O . VAL A 1 196 ? -15.992 16.288 -8.763 1.00 72.38 196 VAL A O 1
ATOM 1573 N N . GLY A 1 197 ? -16.353 18.366 -7.965 1.00 65.12 197 GLY A N 1
ATOM 1574 C CA . GLY A 1 197 ? -16.936 18.893 -9.194 1.00 65.12 197 GLY A CA 1
ATOM 1575 C C . GLY A 1 197 ? -16.038 18.592 -10.394 1.00 65.12 197 GLY A C 1
ATOM 1576 O O . GLY A 1 197 ? -14.913 19.084 -10.483 1.00 65.12 197 GLY A O 1
ATOM 1577 N N . ILE A 1 198 ? -16.533 17.764 -11.313 1.00 57.09 198 ILE A N 1
ATOM 1578 C CA . ILE A 1 198 ? -15.908 17.573 -12.616 1.00 57.09 198 ILE A CA 1
ATOM 1579 C C . ILE A 1 198 ? -16.117 18.898 -13.345 1.00 57.09 198 ILE A C 1
ATOM 1581 O O . ILE A 1 198 ? -17.263 19.290 -13.576 1.00 57.09 198 ILE A O 1
ATOM 1585 N N . ASN A 1 199 ? -15.038 19.614 -13.673 1.00 51.34 199 ASN A N 1
ATOM 1586 C CA . ASN A 1 199 ? -15.111 20.776 -14.555 1.00 51.34 199 ASN A CA 1
ATOM 1587 C C . ASN A 1 199 ? -15.678 20.305 -15.900 1.00 51.34 199 ASN A C 1
ATOM 1589 O O . ASN A 1 199 ? -14.940 19.848 -16.770 1.00 51.34 199 ASN A O 1
ATOM 1593 N N . LYS A 1 200 ? -17.003 20.378 -16.061 1.00 49.78 200 LYS A N 1
ATOM 1594 C CA . LYS A 1 200 ? -17.671 20.186 -17.343 1.00 49.78 200 LYS A CA 1
ATOM 1595 C C . LYS A 1 200 ? -17.231 21.356 -18.215 1.00 49.78 200 LYS A C 1
ATOM 1597 O O . LYS A 1 200 ? -17.808 22.438 -18.128 1.00 49.78 200 LYS A O 1
ATOM 1602 N N . GLN A 1 201 ? -16.176 21.167 -19.008 1.00 48.12 201 GLN A N 1
ATOM 1603 C CA . GLN A 1 201 ? -15.897 22.076 -20.111 1.00 48.12 201 GLN A CA 1
ATOM 1604 C C . GLN A 1 201 ? -17.174 22.147 -20.947 1.00 48.12 201 GLN A C 1
ATOM 1606 O O . GLN A 1 201 ? -17.704 21.127 -21.392 1.00 48.12 201 GLN A O 1
ATOM 1611 N N . GLN A 1 202 ? -17.724 23.353 -21.047 1.00 47.38 202 GLN A N 1
ATOM 1612 C CA . GLN A 1 202 ? -18.926 23.623 -21.811 1.00 47.38 202 GLN A CA 1
ATOM 1613 C C . GLN A 1 202 ? -18.641 23.254 -23.266 1.00 47.38 202 GLN A C 1
ATOM 1615 O O . GLN A 1 202 ? -17.813 23.880 -23.924 1.00 47.38 202 GLN A O 1
ATOM 1620 N N . VAL A 1 203 ? -19.318 22.220 -23.761 1.00 45.50 203 VAL A N 1
ATOM 1621 C CA . VAL A 1 203 ? -19.389 21.932 -25.192 1.00 45.50 203 VAL A CA 1
ATOM 1622 C C . VAL A 1 203 ? -20.164 23.084 -25.822 1.00 45.50 203 VAL A C 1
ATOM 1624 O O . VAL A 1 203 ? -21.393 23.134 -25.755 1.00 45.50 203 VAL A O 1
ATOM 1627 N N . VAL A 1 204 ? -19.439 24.052 -26.379 1.00 59.31 204 VAL A N 1
ATOM 1628 C CA . VAL A 1 204 ? -20.019 25.111 -27.203 1.00 59.31 204 VAL A CA 1
ATOM 1629 C C . VAL A 1 204 ? -20.573 24.437 -28.457 1.00 59.31 204 VAL A C 1
ATOM 1631 O O . VAL A 1 204 ? -19.820 23.886 -29.257 1.00 59.31 204 VAL A O 1
ATOM 1634 N N . LYS A 1 205 ? -21.902 24.425 -28.605 1.00 48.31 205 LYS A N 1
ATOM 1635 C CA . LYS A 1 205 ? -22.556 23.989 -29.845 1.00 48.31 205 LYS A CA 1
ATOM 1636 C C . LYS A 1 205 ? -22.227 24.994 -30.958 1.00 48.31 205 LYS A C 1
ATOM 1638 O O . LYS A 1 205 ? -22.443 26.186 -30.733 1.00 48.31 205 LYS A O 1
ATOM 1643 N N . PRO A 1 206 ? -21.744 24.556 -32.133 1.00 61.31 206 PRO A N 1
ATOM 1644 C CA . PRO A 1 206 ? -21.659 25.431 -33.294 1.00 61.31 206 PRO A CA 1
ATOM 1645 C C . PRO A 1 206 ? -23.074 25.772 -33.791 1.00 61.31 206 PRO A C 1
ATOM 1647 O O . PRO A 1 206 ? -23.968 24.922 -33.738 1.00 61.31 206 PRO A O 1
ATOM 1650 N N . GLN A 1 207 ? -23.253 27.035 -34.188 1.00 69.75 207 GLN A N 1
ATOM 1651 C CA . GLN A 1 207 ? -24.472 27.579 -34.800 1.00 69.75 207 GLN A CA 1
ATOM 1652 C C . GLN A 1 207 ? -24.613 27.138 -36.254 1.00 69.75 207 GLN A C 1
ATOM 1654 O O . GLN A 1 207 ? -23.563 26.996 -36.922 1.00 69.75 207 GLN A O 1
#

Mean predicted aligned error: 18.42 Å

pLDDT: mean 73.28, std 20.26, range [31.92, 95.94]

Radius of gyration: 25.47 Å; Cα contacts (8 Å, |Δi|>4): 156; chains: 1; bounding box: 80×47×58 Å

Foldseek 3Di:
DPDPPVLVVLVVQLLVLLVVVPDVLSVVLVVCCCVPPVSGVVVCVVCVVVSLLVLCVSPNPSSVSSSVSSVVVVVVVVVVVVVVVVPPPDDDDDDDDDDDDDDDDDDDDDDDDDDDDPDDPDDDPPDDDSDQPAQKKKWWAAPPPRDIDIDRDDDDWDADPVPRDTTPDIDIDGPQKDWDWDADPVPGIDIDIDGNDDPPPDPDDDD

Sequence (207 aa):
MPQDYDNSHILHVIESALELIGKGSKQVILDYLNVRYGMNTKLIVDYKDEFENYLRETIGDSAEIIISKIDATLYESRNNNNNRYNDNCNNNTNGNGHHNHNHNHNKNTNTTVLQEQKRSVSGKPAGYERKRITDVVHFLICDSCFWCASVLRECHEPKCLSCGSKIVSTVPVMSNEKFLVEVDEKRGISLSFREVGINKQQVVKPQ

Secondary structure (DSSP, 8-state):
---HHHHHHHHHHHHHHHGGG-HHHHHHHHHHHHHHHTT-HHHHHHTHHHHHHHHHHHHGGGHHHHHHHHHHHHHHHHHHHHHTTTSTT------------------------------------TT-----S-S-EEEEE-TTT--EEEESS--SS-B-TTT-PBP-EEEEE-TTEEEEEEEETTTEEEEEEEE------------